Protein AF-A0A1E5E547-F1 (afdb_monomer)

Sequence (184 aa):
MAHKFKGQRGFTLVELTIVIVILGILSVYAASRFQGPSSFSPYAAQAQSISIIRQIQLARMQSNIQSGATNTNYTLTVNNHCLGSKPACDDQADPGIGLSSKVAFDNQQMQFQVEAPASADLSNITFDLFGRPEGLCDADGSHCAGQYKITIKDVTNTVESTYVCINSQGFVYQPDVGSDICDK

Mean predicted aligned error: 10.58 Å

Solvent-accessible surface area (backbone atoms only — not comparable to full-atom values): 10665 Å² total; per-residue (Å²): 136,86,83,79,80,78,79,82,82,73,84,52,74,67,58,52,54,51,50,54,53,53,51,50,57,50,48,55,55,48,51,65,62,67,73,50,70,79,90,50,47,43,64,54,46,47,56,45,43,52,52,47,53,50,47,37,31,52,53,32,45,71,47,91,69,63,82,90,60,95,54,56,65,43,20,41,27,42,41,59,75,37,46,22,15,33,41,32,66,68,72,45,79,64,90,80,77,83,50,55,48,50,63,79,63,88,96,58,58,54,34,42,46,63,47,59,56,93,76,35,63,65,45,55,43,40,51,36,67,78,28,23,42,57,42,30,34,47,96,85,63,81,51,63,57,62,42,41,39,37,38,34,27,34,70,90,46,81,85,55,69,42,51,40,30,33,21,39,73,36,55,71,45,69,59,59,93,90,52,96,57,84,85,114

Structure (mmCIF, N/CA/C/O backbone):
data_AF-A0A1E5E547-F1
#
_entry.id   AF-A0A1E5E547-F1
#
loop_
_atom_site.group_PDB
_atom_site.id
_atom_site.type_symbol
_atom_site.label_atom_id
_atom_site.label_alt_id
_atom_site.label_comp_id
_atom_site.label_asym_id
_atom_site.label_entity_id
_atom_site.label_seq_id
_atom_site.pdbx_PDB_ins_code
_atom_site.Cartn_x
_atom_site.Cartn_y
_atom_site.Cartn_z
_atom_site.occupancy
_atom_site.B_iso_or_equiv
_atom_site.auth_seq_id
_atom_site.auth_comp_id
_atom_site.auth_asym_id
_atom_site.auth_atom_id
_atom_site.pdbx_PDB_model_num
ATOM 1 N N . MET A 1 1 ? -18.767 45.050 65.751 1.00 44.53 1 MET A N 1
ATOM 2 C CA . MET A 1 1 ? -18.519 44.581 64.369 1.00 44.53 1 MET A CA 1
ATOM 3 C C . MET A 1 1 ? -19.428 43.391 64.106 1.00 44.53 1 MET A C 1
ATOM 5 O O . MET A 1 1 ? -19.207 42.342 64.692 1.00 44.53 1 MET A O 1
ATOM 9 N N . ALA A 1 2 ? -20.496 43.561 63.325 1.00 47.03 2 ALA A N 1
ATOM 10 C CA . ALA A 1 2 ? -21.413 42.468 62.999 1.00 47.03 2 ALA A CA 1
ATOM 11 C C . ALA A 1 2 ? -20.931 41.764 61.724 1.00 47.03 2 ALA A C 1
ATOM 13 O O . ALA A 1 2 ? -20.971 42.346 60.640 1.00 47.03 2 ALA A O 1
ATOM 14 N N . HIS A 1 3 ? -20.458 40.526 61.853 1.00 58.00 3 HIS A N 1
ATOM 15 C CA . HIS A 1 3 ? -20.109 39.692 60.707 1.00 58.00 3 HIS A CA 1
ATOM 16 C C . HIS A 1 3 ? -21.404 39.119 60.114 1.00 58.00 3 HIS A C 1
ATOM 18 O O . HIS A 1 3 ? -22.030 38.233 60.695 1.00 58.00 3 HIS A O 1
ATOM 24 N N . LYS A 1 4 ? -21.845 39.649 58.965 1.00 58.59 4 LYS A N 1
ATOM 25 C CA . LYS A 1 4 ? -22.922 39.036 58.174 1.00 58.59 4 LYS A CA 1
ATOM 26 C C . LYS A 1 4 ? -22.420 37.691 57.645 1.00 58.59 4 LYS A C 1
ATOM 28 O O . LYS A 1 4 ? -21.615 37.660 56.717 1.00 58.59 4 LYS A O 1
ATOM 33 N N . PHE A 1 5 ? -22.918 36.586 58.190 1.00 63.41 5 PHE A N 1
ATOM 34 C CA . PHE A 1 5 ? -22.783 35.286 57.539 1.00 63.41 5 PHE A CA 1
ATOM 35 C C . PHE A 1 5 ? -23.694 35.261 56.307 1.00 63.41 5 PHE A C 1
ATOM 37 O O . PHE A 1 5 ? -24.920 35.299 56.402 1.00 63.41 5 PHE A O 1
ATOM 44 N N . LYS A 1 6 ? -23.071 35.270 55.127 1.00 64.81 6 LYS A N 1
ATOM 45 C CA . LYS A 1 6 ? -23.738 35.134 53.832 1.00 64.81 6 LYS A CA 1
ATOM 46 C C . LYS A 1 6 ? -24.199 33.679 53.707 1.00 64.81 6 LYS A C 1
ATOM 48 O O . LYS A 1 6 ? -23.371 32.797 53.511 1.00 64.81 6 LYS A O 1
ATOM 53 N N . GLY A 1 7 ? -25.498 33.429 53.879 1.00 63.59 7 GLY A N 1
ATOM 54 C CA . GLY A 1 7 ? -26.071 32.087 53.771 1.00 63.59 7 GLY A CA 1
ATOM 55 C C . GLY A 1 7 ? -25.784 31.477 52.399 1.00 63.59 7 GLY A C 1
ATOM 56 O O . GLY A 1 7 ? -26.154 32.053 51.373 1.00 63.59 7 GLY A O 1
ATOM 57 N N . GLN A 1 8 ? -25.104 30.332 52.379 1.00 66.38 8 GLN A N 1
ATOM 58 C CA . GLN A 1 8 ? -24.946 29.532 51.172 1.00 66.38 8 GLN A CA 1
ATOM 59 C C . GLN A 1 8 ? -26.319 28.965 50.800 1.00 66.38 8 GLN A C 1
ATOM 61 O O . GLN A 1 8 ? -26.908 28.193 51.553 1.00 66.38 8 GLN A O 1
ATOM 66 N N . ARG A 1 9 ? -26.860 29.394 49.656 1.00 71.56 9 ARG A N 1
ATOM 67 C CA . ARG A 1 9 ? -28.060 28.787 49.074 1.00 71.56 9 ARG A CA 1
ATOM 68 C C . ARG A 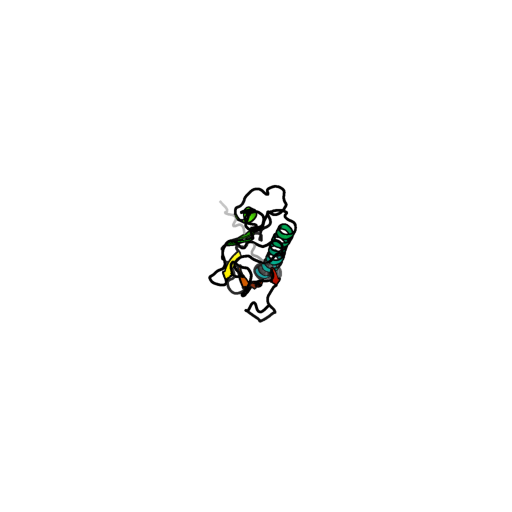1 9 ? -27.641 27.438 48.491 1.00 71.56 9 ARG A C 1
ATOM 70 O O . ARG A 1 9 ? -26.890 27.410 47.522 1.00 71.56 9 ARG A O 1
ATOM 77 N N . GLY A 1 10 ? -28.051 26.350 49.138 1.00 70.81 10 GLY A N 1
ATOM 78 C CA . GLY A 1 10 ? -27.874 24.998 48.613 1.00 70.81 10 GLY A CA 1
ATOM 79 C C . GLY A 1 10 ? -28.765 24.751 47.394 1.00 70.81 10 GLY A C 1
ATOM 80 O O . GLY A 1 10 ? -29.789 25.415 47.229 1.00 70.81 10 GLY A O 1
ATOM 81 N N . PHE A 1 11 ? -28.366 23.795 46.556 1.00 77.50 11 PHE A N 1
ATOM 82 C CA . PHE A 1 11 ? -29.188 23.284 45.457 1.00 77.50 11 PHE A CA 1
ATOM 83 C C . PHE A 1 11 ? -30.466 22.639 46.005 1.00 77.50 11 PHE A C 1
ATOM 85 O O . PHE A 1 11 ? -30.428 21.938 47.020 1.00 77.50 11 PHE A O 1
ATOM 92 N N . THR A 1 12 ? -31.601 22.850 45.336 1.00 89.44 12 THR A N 1
ATOM 93 C CA . THR A 1 12 ? -32.832 22.125 45.689 1.00 89.44 12 THR A CA 1
ATOM 94 C C . THR A 1 12 ? -32.753 20.673 45.207 1.00 89.44 12 THR A C 1
ATOM 96 O O . THR A 1 12 ? -32.052 20.370 44.241 1.00 89.44 12 THR A O 1
ATOM 99 N N . LEU A 1 13 ? -33.491 19.760 45.849 1.00 88.19 13 LEU A N 1
ATOM 100 C CA . LEU A 1 13 ? -33.523 18.347 45.437 1.00 88.19 13 LEU A CA 1
ATOM 101 C C . LEU A 1 13 ? -33.948 18.207 43.967 1.00 88.19 13 LEU A C 1
ATOM 103 O O . LEU A 1 13 ? -33.337 17.451 43.219 1.00 88.19 13 LEU A O 1
ATOM 107 N N . VAL A 1 14 ? -34.950 18.984 43.548 1.00 92.19 14 VAL A N 1
ATOM 108 C CA . VAL A 1 14 ? -35.468 18.989 42.170 1.00 92.19 14 VAL A CA 1
ATOM 109 C C . VAL A 1 14 ? -34.427 19.500 41.174 1.00 92.19 14 VAL A C 1
ATOM 111 O O . VAL A 1 14 ? -34.314 18.995 40.063 1.00 92.19 14 VAL A O 1
ATOM 114 N N . GLU A 1 15 ? -33.637 20.493 41.563 1.00 90.38 15 GLU A N 1
ATOM 115 C CA . GLU A 1 15 ? -32.581 21.030 40.709 1.00 90.38 15 GLU A CA 1
ATOM 116 C C . GLU A 1 15 ? -31.462 20.000 40.502 1.00 90.38 15 GLU A C 1
ATOM 118 O O . GLU A 1 15 ? -31.010 19.794 39.378 1.00 90.38 15 GLU A O 1
ATOM 123 N N . LEU A 1 16 ? -31.086 19.268 41.557 1.00 91.75 16 LEU A N 1
ATOM 124 C CA . LEU A 1 16 ? -30.109 18.182 41.459 1.00 91.75 16 LEU A CA 1
ATOM 125 C C . LEU A 1 16 ? -30.603 17.049 40.542 1.00 91.75 16 LEU A C 1
ATOM 127 O O . LEU A 1 16 ? -29.836 16.557 39.713 1.00 91.75 16 LEU A O 1
ATOM 131 N N . THR A 1 17 ? -31.871 16.637 40.660 1.00 93.25 17 THR A N 1
ATOM 132 C CA . THR A 1 17 ? -32.418 15.543 39.839 1.00 93.25 17 THR A CA 1
ATOM 133 C C . THR A 1 17 ? -32.500 15.916 38.360 1.00 93.25 17 THR A C 1
ATOM 135 O O . THR A 1 17 ? -32.201 15.090 37.500 1.00 93.25 17 THR A O 1
ATOM 138 N N . ILE A 1 18 ? -32.837 17.165 38.040 1.00 94.94 18 ILE A N 1
ATOM 139 C CA . ILE A 1 18 ? -32.840 17.645 36.654 1.00 94.94 18 ILE A CA 1
ATOM 140 C C . ILE A 1 18 ? -31.415 17.657 36.081 1.00 94.94 18 ILE A C 1
ATOM 142 O O . ILE A 1 18 ? -31.210 17.206 34.954 1.00 94.94 18 ILE A O 1
ATOM 146 N N . VAL A 1 19 ? -30.416 18.097 36.855 1.00 94.25 19 VAL A N 1
ATOM 147 C CA . VAL A 1 19 ? -29.013 18.127 36.405 1.00 94.25 19 VAL A CA 1
ATOM 148 C C . VAL A 1 19 ? -28.493 16.727 36.073 1.00 94.25 19 VAL A C 1
ATOM 150 O O . VAL A 1 19 ? -27.897 16.547 35.012 1.00 94.25 19 VAL A O 1
ATOM 153 N N . ILE A 1 20 ? -28.746 15.719 36.915 1.00 94.75 20 ILE A N 1
ATOM 154 C CA . ILE A 1 20 ? -28.291 14.345 36.632 1.00 94.75 20 ILE A CA 1
ATOM 155 C C . ILE A 1 20 ? -28.985 13.744 35.401 1.00 94.75 20 ILE A C 1
ATOM 157 O O . ILE A 1 20 ? -28.337 13.036 34.634 1.00 94.75 20 ILE A O 1
ATOM 161 N N . VAL A 1 21 ? -30.267 14.057 35.167 1.00 96.00 21 VAL A N 1
ATOM 162 C CA . VAL A 1 21 ? -30.999 13.593 33.976 1.00 96.00 21 VAL A CA 1
ATOM 163 C C . VAL A 1 21 ? -30.421 14.231 32.715 1.00 96.00 21 VAL A C 1
ATOM 165 O O . VAL A 1 21 ? -30.143 13.527 31.746 1.00 96.00 21 VAL A O 1
ATOM 168 N N . ILE A 1 22 ? -30.173 15.544 32.734 1.00 96.50 22 ILE A N 1
ATOM 169 C CA . ILE A 1 22 ? -29.567 16.256 31.602 1.00 96.50 22 ILE A CA 1
ATOM 170 C C . ILE A 1 22 ? -28.158 15.717 31.319 1.00 96.50 22 ILE A C 1
ATOM 172 O O . ILE A 1 22 ? -27.841 15.423 30.166 1.00 96.50 22 ILE A O 1
ATOM 176 N N . LEU A 1 23 ? -27.328 15.519 32.350 1.00 95.06 23 LEU A N 1
ATOM 177 C CA . LEU A 1 23 ? -25.993 14.932 32.192 1.00 95.06 23 LEU A CA 1
ATOM 178 C C . LEU A 1 23 ? -26.046 13.495 31.658 1.00 95.06 23 LEU A C 1
ATOM 180 O O . LEU A 1 23 ? -25.193 13.125 30.856 1.00 95.06 23 LEU A O 1
ATOM 184 N N . GLY A 1 24 ? -27.047 12.704 32.052 1.00 94.69 24 GLY A N 1
ATOM 185 C CA . GLY A 1 24 ? -27.266 11.354 31.529 1.00 94.69 24 GLY A CA 1
ATOM 186 C C . GLY A 1 24 ? -27.611 11.337 30.038 1.00 94.69 24 GLY A C 1
ATOM 187 O O . GLY A 1 24 ? -27.069 10.536 29.283 1.00 94.69 24 GLY A O 1
ATOM 188 N N . ILE A 1 25 ? -28.464 12.254 29.579 1.00 94.62 25 ILE A N 1
ATOM 189 C CA . ILE A 1 25 ? -28.805 12.364 28.151 1.00 94.62 25 ILE A CA 1
ATOM 190 C C . ILE A 1 25 ? -27.580 12.820 27.343 1.00 94.62 25 ILE A C 1
ATOM 192 O O . ILE A 1 25 ? -27.269 12.248 26.296 1.00 94.62 25 ILE A O 1
ATOM 196 N N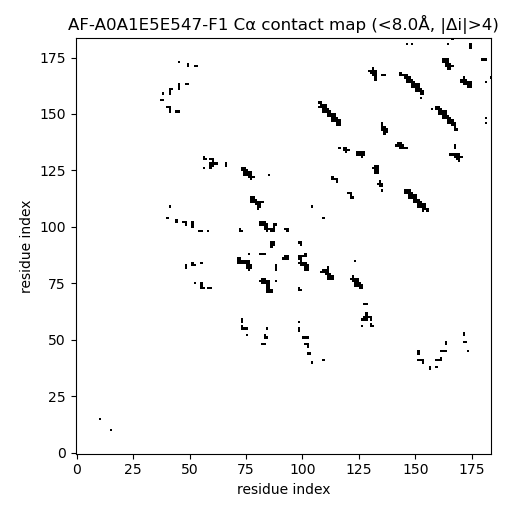 . LEU A 1 26 ? -26.851 13.821 27.848 1.00 93.12 26 LEU A N 1
ATOM 197 C CA . LEU A 1 26 ? -25.643 14.332 27.200 1.00 93.12 26 LEU A CA 1
ATOM 198 C C . LEU A 1 26 ? -24.529 13.284 27.139 1.00 93.12 26 LEU A C 1
ATOM 200 O O . LEU A 1 26 ? -23.826 13.217 26.133 1.00 93.12 26 LEU A O 1
ATOM 204 N N . SER A 1 27 ? -24.370 12.455 28.174 1.00 90.50 27 SER A N 1
ATOM 205 C CA . SER A 1 27 ? -23.322 11.433 28.213 1.00 90.50 27 SER A CA 1
ATOM 206 C C . SER A 1 27 ? -23.557 10.320 27.193 1.00 90.50 27 SER A C 1
ATOM 208 O O . SER A 1 27 ? -22.614 9.942 26.505 1.00 90.50 27 SER A O 1
ATOM 210 N N . VAL A 1 28 ? -24.798 9.849 27.016 1.00 88.81 28 VAL A N 1
ATOM 211 C CA . VAL A 1 28 ? -25.135 8.830 26.002 1.00 88.81 28 VAL A CA 1
ATOM 212 C C . VAL A 1 28 ? -24.911 9.365 24.585 1.00 88.81 28 VAL A C 1
ATOM 214 O O . VAL A 1 28 ? -24.348 8.670 23.732 1.00 88.81 28 VAL A O 1
ATOM 217 N N . TYR A 1 29 ? -25.292 10.620 24.337 1.00 86.94 29 TYR A N 1
ATOM 218 C CA . TYR A 1 29 ? -25.061 11.270 23.048 1.00 86.94 29 TYR A CA 1
ATOM 219 C C . TYR A 1 29 ? -23.563 11.475 22.771 1.00 86.94 29 TYR A C 1
ATOM 221 O O . TYR A 1 29 ? -23.073 11.148 21.689 1.00 86.94 29 TYR A O 1
ATOM 229 N N . ALA A 1 30 ? -22.815 11.956 23.768 1.00 82.88 30 ALA A N 1
ATOM 230 C CA . ALA A 1 30 ? -21.371 12.130 23.671 1.00 82.88 30 ALA A CA 1
ATOM 231 C C . ALA A 1 30 ? -20.651 10.790 23.456 1.00 82.88 30 ALA A C 1
ATOM 233 O O . ALA A 1 30 ? -19.818 10.699 22.561 1.00 82.88 30 ALA A O 1
ATOM 234 N N . ALA A 1 31 ? -20.999 9.738 24.205 1.00 78.44 31 ALA A N 1
ATOM 235 C CA . ALA A 1 31 ? -20.389 8.413 24.084 1.00 78.44 31 ALA A CA 1
ATOM 236 C C . ALA A 1 31 ? -20.558 7.826 22.674 1.00 78.44 31 ALA A C 1
ATOM 238 O O . ALA A 1 31 ? -19.580 7.382 22.073 1.00 78.44 31 ALA A O 1
ATOM 239 N N . SER A 1 32 ? -21.767 7.918 22.112 1.00 73.69 32 SER A N 1
ATOM 240 C CA . SER A 1 32 ? -22.062 7.456 20.748 1.00 73.69 32 SER A CA 1
ATOM 241 C C . SER A 1 32 ? -21.259 8.224 19.691 1.00 73.69 32 SER A C 1
ATOM 243 O O . SER A 1 32 ? -20.839 7.660 18.686 1.00 73.69 32 SER A O 1
ATOM 245 N N . ARG A 1 33 ? -20.999 9.519 19.923 1.00 71.19 33 ARG A N 1
ATOM 246 C CA . ARG A 1 33 ? -20.201 10.361 19.019 1.00 71.19 33 ARG A CA 1
ATOM 247 C C . ARG A 1 33 ? -18.688 10.167 19.181 1.00 71.19 33 ARG A C 1
ATOM 249 O O . ARG A 1 33 ? -17.964 10.382 18.204 1.00 71.19 33 ARG A O 1
ATOM 256 N N . PHE A 1 34 ? -18.229 9.793 20.379 1.00 67.00 34 PHE A N 1
ATOM 257 C CA . PHE A 1 34 ? -16.827 9.504 20.704 1.00 67.00 34 PHE A CA 1
ATOM 258 C C . PHE A 1 34 ? -16.374 8.114 20.245 1.00 67.00 34 PHE A C 1
ATOM 260 O O . PHE A 1 34 ? -15.200 7.956 19.932 1.00 67.00 34 PHE A O 1
ATOM 267 N N . GLN A 1 35 ? -17.282 7.146 20.091 1.00 59.56 35 GLN A N 1
ATOM 268 C CA . GLN A 1 35 ? -17.030 5.868 19.396 1.00 59.56 35 GLN A CA 1
ATOM 269 C C . GLN A 1 35 ? -16.911 6.013 17.860 1.00 59.56 35 GLN A C 1
ATOM 271 O O . GLN A 1 35 ? -17.199 5.090 17.106 1.00 59.56 35 GLN A O 1
ATOM 276 N N . GLY A 1 36 ? -16.492 7.190 17.385 1.00 59.75 36 GLY A N 1
ATOM 277 C CA . GLY A 1 36 ? -16.215 7.463 15.977 1.00 59.75 36 GLY A CA 1
ATOM 278 C C . GLY A 1 36 ? -14.871 6.882 15.487 1.00 59.75 36 GLY A C 1
ATOM 279 O O . GLY A 1 36 ? -14.125 6.299 16.263 1.00 59.75 36 GLY A O 1
ATOM 280 N N . PRO A 1 37 ? -14.509 7.164 14.224 1.00 53.50 37 PRO A N 1
ATOM 281 C CA . PRO A 1 37 ? -13.976 6.323 13.123 1.00 53.50 37 PRO A CA 1
ATOM 282 C C . PRO A 1 37 ? -12.788 5.352 13.328 1.00 53.50 37 PRO A C 1
ATOM 284 O O . PRO A 1 37 ? -12.291 4.815 12.336 1.00 53.50 37 PRO A O 1
ATOM 287 N N . SER A 1 38 ? -12.331 5.066 14.548 1.00 54.12 38 SER A N 1
ATOM 288 C CA . SER A 1 38 ? -11.155 4.211 14.785 1.00 54.12 38 SER A CA 1
ATOM 289 C C . SER A 1 38 ? -11.288 2.774 14.252 1.00 54.12 38 SER A C 1
ATOM 291 O O . SER A 1 38 ? -10.279 2.167 13.915 1.00 54.12 38 SER A O 1
ATOM 293 N N . SER A 1 39 ? -12.506 2.246 14.101 1.00 53.59 39 SER A N 1
ATOM 294 C CA . SER A 1 39 ? -12.790 0.901 13.562 1.00 53.59 39 SER A CA 1
ATOM 295 C C . SER A 1 39 ? -13.111 0.851 12.056 1.00 53.59 39 SER A C 1
ATOM 297 O O . SER A 1 39 ? -13.307 -0.221 11.498 1.00 53.59 39 SER A O 1
ATOM 299 N N . PHE A 1 40 ? -13.164 1.987 11.346 1.00 58.19 40 PHE A N 1
ATOM 300 C CA . PHE A 1 40 ? -13.400 1.994 9.884 1.00 58.19 40 PHE A CA 1
ATOM 301 C C . PHE A 1 40 ? -12.123 2.243 9.064 1.00 58.19 40 PHE A C 1
ATOM 303 O O . PHE A 1 40 ? -12.110 2.125 7.837 1.00 58.19 40 PHE A O 1
ATOM 310 N N . SER A 1 41 ? -11.029 2.582 9.742 1.00 72.62 41 SER A N 1
ATOM 311 C CA . SER A 1 41 ? -9.800 3.040 9.098 1.00 72.62 41 SER A CA 1
ATOM 312 C C . SER A 1 41 ? -9.095 1.979 8.248 1.00 72.62 41 SER A C 1
ATOM 314 O O . SER A 1 41 ? -8.753 2.297 7.108 1.00 72.62 41 SER A O 1
ATOM 316 N N . PRO A 1 42 ? -8.958 0.704 8.676 1.00 82.69 42 PRO A N 1
ATOM 317 C CA . PRO A 1 42 ? -8.265 -0.299 7.865 1.00 82.69 42 PRO A CA 1
ATOM 318 C C . PRO A 1 42 ? -8.968 -0.592 6.532 1.00 82.69 42 PRO A C 1
ATOM 320 O O . PRO A 1 42 ? -8.314 -0.692 5.497 1.00 82.69 42 PRO A O 1
ATOM 323 N N . TYR A 1 43 ? -10.300 -0.670 6.510 1.00 86.12 43 TYR A N 1
ATOM 324 C CA . TYR A 1 43 ? -11.057 -0.934 5.278 1.00 86.12 43 TYR A CA 1
ATOM 325 C C . TYR A 1 43 ? -11.065 0.263 4.323 1.00 86.12 43 TYR A C 1
ATOM 327 O O . TYR A 1 43 ? -10.900 0.098 3.113 1.00 86.12 43 TYR A O 1
ATOM 335 N N . ALA A 1 44 ? -11.190 1.484 4.851 1.00 86.69 44 ALA A N 1
ATOM 336 C CA . ALA A 1 44 ? -10.991 2.686 4.046 1.00 86.69 44 ALA A CA 1
ATOM 337 C C . ALA A 1 44 ? -9.568 2.724 3.466 1.00 86.69 44 ALA A C 1
ATOM 339 O O . ALA A 1 44 ? -9.382 3.040 2.288 1.00 86.69 44 ALA A O 1
ATOM 340 N N . ALA A 1 45 ? -8.573 2.326 4.266 1.00 89.50 45 ALA A N 1
ATOM 341 C CA . ALA A 1 45 ? -7.189 2.230 3.838 1.00 89.50 45 ALA A CA 1
ATOM 342 C C . ALA A 1 45 ? -6.981 1.215 2.722 1.00 89.50 45 ALA A C 1
ATOM 344 O O . ALA A 1 45 ? -6.270 1.498 1.760 1.00 89.50 45 ALA A O 1
ATOM 345 N N . GLN A 1 46 ? -7.635 0.063 2.812 1.00 91.75 46 GLN A N 1
ATOM 346 C CA . GLN A 1 46 ? -7.625 -0.968 1.783 1.00 91.75 46 GLN A CA 1
ATOM 347 C C . GLN A 1 46 ? -8.160 -0.437 0.449 1.00 91.75 46 GLN A C 1
ATOM 349 O O . GLN A 1 46 ? -7.496 -0.573 -0.579 1.00 91.75 46 GLN A O 1
ATOM 354 N N . ALA A 1 47 ? -9.316 0.233 0.458 1.00 91.50 47 ALA A N 1
ATOM 355 C CA . ALA A 1 47 ? -9.917 0.802 -0.748 1.00 91.50 47 ALA A CA 1
ATOM 356 C C . ALA A 1 47 ? -9.035 1.894 -1.386 1.00 91.50 47 ALA A C 1
ATOM 358 O O . ALA A 1 47 ? -8.853 1.921 -2.610 1.00 91.50 47 ALA A O 1
ATOM 359 N N . GLN A 1 48 ? -8.443 2.768 -0.564 1.00 92.44 48 GLN A N 1
ATOM 360 C CA . GLN A 1 48 ? -7.474 3.761 -1.034 1.00 92.44 48 GLN A CA 1
ATOM 361 C C . GLN A 1 48 ? -6.223 3.099 -1.619 1.00 92.44 48 GLN A C 1
ATOM 363 O O . GLN A 1 48 ? -5.786 3.473 -2.706 1.00 92.44 48 GLN A O 1
ATOM 368 N N . SER A 1 49 ? -5.688 2.078 -0.943 1.00 94.06 49 SER A N 1
ATOM 369 C CA . SER A 1 49 ? -4.501 1.339 -1.382 1.00 94.06 49 SER A CA 1
ATOM 370 C C . SER A 1 49 ? -4.730 0.712 -2.753 1.00 94.06 49 SER A C 1
ATOM 372 O O . SER A 1 49 ? -3.936 0.925 -3.662 1.00 94.06 49 SER A O 1
ATOM 374 N N . ILE A 1 50 ? -5.861 0.025 -2.952 1.00 95.00 50 ILE A N 1
ATOM 375 C CA . ILE A 1 50 ? -6.230 -0.564 -4.248 1.00 95.00 50 ILE A CA 1
ATOM 376 C C . ILE A 1 50 ? -6.282 0.508 -5.343 1.00 95.00 50 ILE A C 1
ATOM 378 O O . ILE A 1 50 ? -5.783 0.292 -6.447 1.00 95.00 50 ILE A O 1
ATOM 382 N N . SER A 1 51 ? -6.871 1.666 -5.043 1.00 94.25 51 SER A N 1
ATOM 383 C CA . SER A 1 51 ? -7.008 2.764 -6.006 1.00 94.25 51 SER A CA 1
ATOM 384 C C . SER A 1 51 ? -5.649 3.341 -6.407 1.00 94.25 51 SER A C 1
ATOM 386 O O . SER A 1 51 ? -5.388 3.522 -7.594 1.00 94.25 51 SER A O 1
ATOM 388 N N . ILE A 1 52 ? -4.761 3.560 -5.435 1.00 93.50 52 ILE A N 1
ATOM 389 C CA . ILE A 1 52 ? -3.415 4.097 -5.667 1.00 93.50 52 ILE A CA 1
ATOM 390 C C . ILE A 1 52 ? -2.542 3.096 -6.424 1.00 93.50 52 ILE A C 1
ATOM 392 O O . ILE A 1 52 ? -1.882 3.476 -7.388 1.00 93.50 52 ILE A O 1
ATOM 396 N N . ILE A 1 53 ? -2.572 1.812 -6.053 1.00 94.88 53 ILE A N 1
ATOM 397 C CA . ILE A 1 53 ? -1.827 0.766 -6.767 1.00 94.88 53 ILE A CA 1
ATOM 398 C C . ILE A 1 53 ? -2.268 0.730 -8.236 1.00 94.88 53 ILE A C 1
ATOM 400 O O . ILE A 1 53 ? -1.430 0.778 -9.134 1.00 94.88 53 ILE A O 1
ATOM 404 N N . ARG A 1 54 ? -3.582 0.731 -8.495 1.00 94.50 54 ARG A N 1
ATOM 405 C CA . ARG A 1 54 ? -4.126 0.742 -9.862 1.00 94.50 54 ARG A CA 1
ATOM 406 C C . ARG A 1 54 ? -3.760 2.009 -10.626 1.00 94.50 54 ARG A C 1
ATOM 408 O O . ARG A 1 54 ? -3.483 1.932 -11.818 1.00 94.50 54 ARG A O 1
ATOM 415 N N . GLN A 1 55 ? -3.731 3.165 -9.968 1.00 92.69 55 GLN A N 1
ATOM 416 C CA . GLN A 1 55 ? -3.277 4.413 -10.581 1.00 92.69 55 GLN A CA 1
ATOM 417 C C . GLN A 1 55 ? -1.809 4.315 -11.018 1.00 92.69 55 GLN A C 1
ATOM 419 O O . GLN A 1 55 ? -1.495 4.675 -12.150 1.00 92.69 55 GLN A O 1
ATOM 424 N N . ILE A 1 56 ? -0.927 3.784 -10.165 1.00 91.69 56 ILE A N 1
ATOM 425 C CA . ILE A 1 56 ? 0.495 3.583 -10.488 1.00 91.69 56 ILE A CA 1
ATOM 426 C C . ILE A 1 56 ? 0.644 2.602 -11.661 1.00 91.69 56 ILE A C 1
ATOM 428 O O . ILE A 1 56 ? 1.384 2.887 -12.603 1.00 91.69 56 ILE A O 1
ATOM 432 N N . GLN A 1 57 ? -0.107 1.494 -11.656 1.00 92.75 57 GLN A N 1
ATOM 433 C CA . GLN A 1 57 ? -0.131 0.525 -12.758 1.00 92.75 57 GLN A CA 1
ATOM 434 C C . GLN A 1 57 ? -0.592 1.162 -14.076 1.00 92.75 57 GLN A C 1
ATOM 436 O O . GLN A 1 57 ? 0.077 1.021 -15.096 1.00 92.75 57 GLN A O 1
ATOM 441 N N . LEU A 1 58 ? -1.711 1.895 -14.068 1.00 92.19 58 LEU A N 1
ATOM 442 C CA . LEU A 1 58 ? -2.239 2.579 -15.255 1.00 92.19 58 LEU A CA 1
ATOM 443 C C . LEU A 1 58 ? -1.245 3.597 -15.805 1.00 92.19 58 LEU A C 1
ATOM 445 O O . LEU A 1 58 ? -0.996 3.633 -17.009 1.00 92.19 58 LEU A O 1
ATOM 449 N N . ALA A 1 59 ? -0.643 4.390 -14.925 1.00 90.25 59 ALA A N 1
ATOM 450 C CA . ALA A 1 59 ? 0.353 5.365 -15.320 1.00 90.25 59 ALA A CA 1
ATOM 451 C C . ALA A 1 59 ? 1.601 4.693 -15.911 1.00 90.25 59 ALA A C 1
ATOM 453 O O . ALA A 1 59 ? 2.152 5.180 -16.897 1.00 90.25 59 ALA A O 1
ATOM 454 N N . ARG A 1 60 ? 2.008 3.531 -15.380 1.00 89.25 60 ARG A N 1
ATOM 455 C CA . ARG A 1 60 ? 3.094 2.741 -15.961 1.00 89.25 60 ARG A CA 1
ATOM 456 C C . ARG A 1 60 ? 2.744 2.216 -17.354 1.00 89.25 60 ARG A C 1
ATOM 458 O O . ARG A 1 60 ? 3.566 2.360 -18.256 1.00 89.25 60 ARG A O 1
ATOM 465 N N . MET A 1 61 ? 1.538 1.685 -17.555 1.00 91.06 61 MET A N 1
ATOM 466 C CA . MET A 1 61 ? 1.067 1.188 -18.860 1.00 91.06 61 MET A CA 1
ATOM 467 C C . MET A 1 61 ? 0.930 2.298 -19.915 1.00 91.06 61 MET A C 1
ATOM 469 O O . MET A 1 61 ? 1.055 2.039 -21.108 1.00 91.06 61 MET A O 1
ATOM 473 N N . GLN A 1 62 ? 0.683 3.538 -19.487 1.00 89.88 62 GLN A N 1
ATOM 474 C CA . GLN A 1 62 ? 0.617 4.710 -20.369 1.00 89.88 62 GLN A CA 1
ATOM 475 C C . GLN A 1 62 ? 1.978 5.384 -20.589 1.00 89.88 62 GLN A C 1
ATOM 477 O O . GLN A 1 62 ? 2.106 6.253 -21.453 1.00 89.88 62 GLN A O 1
ATOM 482 N N . SER A 1 63 ? 3.000 5.007 -19.820 1.00 85.94 63 SER A N 1
ATOM 483 C CA . SER A 1 63 ? 4.337 5.578 -19.953 1.00 85.94 63 SER A CA 1
ATOM 484 C C . SER A 1 63 ? 5.052 5.043 -21.199 1.00 85.94 63 SER A C 1
ATOM 486 O O . SER A 1 63 ? 4.924 3.880 -21.571 1.00 85.94 63 SER A O 1
ATOM 488 N N . ASN A 1 64 ? 5.871 5.884 -21.829 1.00 83.19 64 ASN A N 1
ATOM 489 C CA . ASN A 1 64 ? 6.743 5.508 -22.949 1.00 83.19 64 ASN A CA 1
ATOM 490 C C . ASN A 1 64 ? 8.161 5.116 -22.491 1.00 83.19 64 ASN A C 1
ATOM 492 O O . ASN A 1 64 ? 9.090 5.053 -23.295 1.00 83.19 64 ASN A O 1
ATOM 496 N N . ILE A 1 65 ? 8.340 4.906 -21.188 1.00 80.69 65 ILE A N 1
ATOM 497 C CA . ILE A 1 65 ? 9.636 4.613 -20.587 1.00 80.69 65 ILE A CA 1
ATOM 498 C C . ILE A 1 65 ? 9.915 3.121 -20.743 1.00 80.69 65 ILE A C 1
ATOM 500 O O . ILE A 1 65 ? 9.078 2.288 -20.391 1.00 80.69 65 ILE A O 1
ATOM 504 N N . GLN A 1 66 ? 11.103 2.780 -21.232 1.00 70.94 66 GLN A N 1
ATOM 505 C CA . GLN A 1 66 ? 11.508 1.393 -21.445 1.00 70.94 66 GLN A CA 1
ATOM 506 C C . GLN A 1 66 ? 11.417 0.558 -20.151 1.00 70.94 66 GLN A C 1
ATOM 508 O O . GLN A 1 66 ? 11.698 1.052 -19.056 1.00 70.94 66 GLN A O 1
ATOM 513 N N . SER A 1 67 ? 10.988 -0.703 -20.260 1.00 65.12 67 SER A N 1
ATOM 514 C CA . SER A 1 67 ? 10.996 -1.661 -19.143 1.00 65.12 67 SER A CA 1
ATOM 515 C C . SER A 1 67 ? 12.402 -1.797 -18.557 1.00 65.12 67 SER A C 1
ATOM 517 O O . SER A 1 67 ? 13.372 -1.877 -19.308 1.00 65.12 67 SER A O 1
ATOM 519 N N . GLY A 1 68 ? 12.516 -1.762 -17.227 1.00 61.31 68 GLY A N 1
ATOM 520 C CA . GLY A 1 68 ? 13.801 -1.780 -16.518 1.00 61.31 68 GLY A CA 1
ATOM 521 C C . GLY A 1 68 ? 14.540 -0.438 -16.422 1.00 61.31 68 GLY A C 1
ATOM 522 O O . GLY A 1 68 ? 15.591 -0.375 -15.787 1.00 61.31 68 GLY A O 1
ATOM 523 N N . ALA A 1 69 ? 14.025 0.653 -17.001 1.00 62.50 69 ALA A N 1
ATOM 524 C CA . ALA A 1 69 ? 14.573 1.978 -16.718 1.00 62.50 69 ALA A CA 1
ATOM 525 C C . ALA A 1 69 ? 14.210 2.397 -15.284 1.00 62.50 69 ALA A C 1
ATOM 527 O O . ALA A 1 69 ? 13.046 2.335 -14.885 1.00 62.50 69 ALA A O 1
ATOM 528 N N . THR A 1 70 ? 15.197 2.861 -14.517 1.00 64.44 70 THR A N 1
ATOM 529 C CA . THR A 1 70 ? 15.037 3.342 -13.139 1.00 64.44 70 THR A CA 1
ATOM 530 C C . THR A 1 70 ? 14.244 4.650 -13.112 1.00 64.44 70 THR A C 1
ATOM 532 O O . THR A 1 70 ? 14.803 5.744 -13.059 1.00 64.44 70 THR A O 1
ATOM 535 N N . ASN A 1 71 ? 12.915 4.552 -13.166 1.00 77.44 71 ASN A N 1
ATOM 536 C CA . ASN A 1 71 ? 12.014 5.678 -12.960 1.00 77.44 71 ASN A CA 1
ATOM 537 C C . ASN A 1 71 ? 11.168 5.445 -11.709 1.00 77.44 71 ASN A C 1
ATOM 539 O O . ASN A 1 71 ? 10.206 4.681 -11.723 1.00 77.44 71 ASN A O 1
ATOM 543 N N . THR A 1 72 ? 11.527 6.143 -10.636 1.00 82.75 72 THR A N 1
ATOM 544 C CA . THR A 1 72 ? 10.878 6.024 -9.326 1.00 82.75 72 THR A CA 1
ATOM 545 C C . THR A 1 72 ? 9.418 6.473 -9.336 1.00 82.75 72 THR A C 1
ATOM 547 O O . THR A 1 72 ? 8.654 6.067 -8.468 1.00 82.75 72 THR A O 1
ATOM 550 N N . ASN A 1 73 ? 8.983 7.269 -10.317 1.00 83.56 73 ASN A N 1
ATOM 551 C CA . ASN A 1 73 ? 7.613 7.780 -10.341 1.00 83.56 73 ASN A CA 1
ATOM 552 C C . ASN A 1 73 ? 6.563 6.680 -10.523 1.00 83.56 73 ASN A C 1
ATOM 554 O O . ASN A 1 73 ? 5.450 6.821 -10.027 1.00 83.56 73 ASN A O 1
ATOM 558 N N . TYR A 1 74 ? 6.918 5.589 -11.205 1.00 88.25 74 TYR A N 1
ATOM 559 C CA . TYR A 1 74 ? 6.022 4.460 -11.479 1.00 88.25 74 TYR A CA 1
ATOM 560 C C . TYR A 1 74 ? 6.282 3.261 -10.560 1.00 88.25 74 TYR A C 1
ATOM 562 O O . TYR A 1 74 ? 5.847 2.145 -10.842 1.00 88.25 74 TYR A O 1
ATOM 570 N N . THR A 1 75 ? 7.020 3.482 -9.475 1.00 90.69 75 THR A N 1
ATOM 571 C CA . THR A 1 75 ? 7.309 2.471 -8.463 1.00 90.69 75 THR A CA 1
ATOM 572 C C . THR A 1 75 ? 6.328 2.626 -7.310 1.00 90.69 75 THR A C 1
ATOM 574 O O . THR A 1 75 ? 6.192 3.715 -6.749 1.00 90.69 75 THR A O 1
ATOM 577 N N . LEU A 1 76 ? 5.662 1.533 -6.943 1.00 93.25 76 LEU A N 1
ATOM 578 C CA . LEU A 1 76 ? 4.896 1.437 -5.708 1.00 93.25 76 LEU A CA 1
ATOM 579 C C . LEU A 1 76 ? 5.873 1.169 -4.565 1.00 93.25 76 LEU A C 1
ATOM 581 O O . LEU A 1 76 ? 6.548 0.145 -4.545 1.00 93.25 76 LEU A O 1
ATOM 585 N N . THR A 1 77 ? 5.933 2.071 -3.599 1.00 94.12 77 THR A N 1
ATOM 586 C CA . THR A 1 77 ? 6.690 1.877 -2.367 1.00 94.12 77 THR A CA 1
ATOM 587 C C . THR A 1 77 ? 5.730 1.473 -1.263 1.00 94.12 77 THR A C 1
ATOM 589 O O . THR A 1 77 ? 4.699 2.114 -1.039 1.00 94.12 77 THR A O 1
ATOM 592 N N . VAL A 1 78 ? 6.098 0.411 -0.555 1.00 94.31 78 VAL A N 1
ATOM 593 C CA . VAL A 1 78 ? 5.418 -0.020 0.658 1.00 94.31 78 VAL A CA 1
ATOM 594 C C . VAL A 1 78 ? 6.450 -0.131 1.767 1.00 94.31 78 VAL A C 1
ATOM 596 O O . VAL A 1 78 ? 7.434 -0.858 1.672 1.00 94.31 78 VAL A O 1
ATOM 599 N N . ASN A 1 79 ? 6.240 0.623 2.834 1.00 92.31 79 ASN A N 1
ATOM 600 C CA . ASN A 1 79 ? 7.046 0.550 4.040 1.00 92.31 79 ASN A CA 1
ATOM 601 C C . ASN A 1 79 ? 6.135 0.596 5.266 1.00 92.31 79 ASN A C 1
ATOM 603 O O . ASN A 1 79 ? 4.923 0.743 5.153 1.00 92.31 79 ASN A O 1
ATOM 607 N N . ASN A 1 80 ? 6.727 0.524 6.455 1.00 90.81 80 ASN A N 1
ATOM 608 C CA . ASN A 1 80 ? 5.970 0.443 7.698 1.00 90.81 80 ASN A CA 1
ATOM 609 C C . ASN A 1 80 ? 4.959 1.583 7.920 1.00 90.81 80 ASN A C 1
ATOM 611 O O . ASN A 1 80 ? 4.053 1.395 8.714 1.00 90.81 80 ASN A O 1
ATOM 615 N N . HIS A 1 81 ? 5.100 2.741 7.271 1.00 89.38 81 HIS A N 1
ATOM 616 C CA . HIS A 1 81 ? 4.263 3.926 7.502 1.00 89.38 81 HIS A CA 1
ATOM 617 C C . HIS A 1 81 ? 3.711 4.555 6.216 1.00 89.38 81 HIS A C 1
ATOM 619 O O . HIS A 1 81 ? 3.032 5.576 6.283 1.00 89.38 81 HIS A O 1
ATOM 625 N N . CYS A 1 82 ? 4.014 3.996 5.045 1.00 91.94 82 CYS A N 1
ATOM 626 C CA . CYS A 1 82 ? 3.583 4.548 3.770 1.00 91.94 82 CYS A CA 1
ATOM 627 C C . CYS A 1 82 ? 3.294 3.448 2.756 1.00 91.94 82 CYS A C 1
ATOM 629 O O . CYS A 1 82 ? 4.070 2.505 2.601 1.00 91.94 82 CYS A O 1
ATOM 631 N N . LEU A 1 83 ? 2.196 3.635 2.032 1.00 94.25 83 LEU A N 1
ATOM 632 C CA . LEU A 1 83 ? 1.858 2.908 0.822 1.00 94.25 83 LEU A CA 1
ATOM 633 C C . LEU A 1 83 ? 1.503 3.943 -0.238 1.00 94.25 83 LEU A C 1
ATOM 635 O O . LEU A 1 83 ? 0.578 4.734 -0.053 1.00 94.25 83 LEU A O 1
ATOM 639 N N . GLY A 1 84 ? 2.237 3.963 -1.340 1.00 93.31 84 GLY A N 1
ATOM 640 C CA . GLY A 1 84 ? 2.022 4.950 -2.389 1.00 93.31 84 GLY A CA 1
ATOM 641 C C . GLY A 1 84 ? 3.101 4.907 -3.446 1.00 93.31 84 GLY A C 1
ATOM 642 O O . GLY A 1 84 ? 3.913 3.988 -3.481 1.00 93.31 84 GLY A O 1
ATOM 643 N N . SER A 1 85 ? 3.132 5.907 -4.316 1.00 91.94 85 SER A N 1
ATOM 644 C CA . SER A 1 85 ? 4.269 6.043 -5.220 1.00 91.94 85 SER A CA 1
ATOM 645 C C . SER A 1 85 ? 5.541 6.374 -4.438 1.00 91.94 85 SER A C 1
ATOM 647 O O . SER A 1 85 ? 5.491 7.002 -3.374 1.00 91.94 85 SER A O 1
ATOM 649 N N . LYS A 1 86 ? 6.702 5.993 -4.975 1.00 90.44 86 LYS A N 1
ATOM 650 C CA . LYS A 1 86 ? 7.993 6.348 -4.376 1.00 90.44 86 LYS A CA 1
ATOM 651 C C . LYS A 1 86 ? 8.144 7.849 -4.078 1.00 90.44 86 LYS A C 1
ATOM 653 O O . LYS A 1 86 ? 8.456 8.165 -2.932 1.00 90.44 86 LYS A O 1
ATOM 658 N N . PRO A 1 87 ? 7.889 8.788 -5.016 1.00 89.19 87 PRO A N 1
ATOM 659 C CA . PRO A 1 87 ? 7.987 10.214 -4.700 1.00 89.19 87 PRO A CA 1
ATOM 660 C C . PRO A 1 87 ? 7.032 10.647 -3.578 1.00 89.19 87 PRO A C 1
ATOM 662 O O . PRO A 1 87 ? 7.425 11.462 -2.748 1.00 89.19 87 PRO A O 1
ATOM 665 N N . ALA A 1 88 ? 5.826 10.074 -3.489 1.00 90.00 88 ALA A N 1
ATOM 666 C CA . ALA A 1 88 ? 4.887 10.399 -2.415 1.00 90.00 88 ALA A CA 1
ATOM 667 C C . ALA A 1 88 ? 5.361 9.891 -1.043 1.00 90.00 88 ALA A C 1
ATOM 669 O O . ALA A 1 88 ? 5.183 10.573 -0.029 1.00 90.00 88 ALA A O 1
ATOM 670 N N . CYS A 1 89 ? 5.956 8.696 -0.993 1.00 91.00 89 CYS A N 1
ATOM 671 C CA . CYS A 1 89 ? 6.491 8.119 0.241 1.00 91.00 89 CYS A CA 1
ATOM 672 C C . CYS A 1 89 ? 7.840 8.714 0.671 1.00 91.00 89 CYS A C 1
ATOM 674 O O . CYS A 1 89 ? 8.149 8.667 1.858 1.00 91.00 89 CYS A O 1
ATOM 676 N N . ASP A 1 90 ? 8.601 9.298 -0.255 1.00 89.81 90 ASP A N 1
ATOM 677 C CA . ASP A 1 90 ? 9.852 10.021 0.016 1.00 89.81 90 ASP A CA 1
ATOM 678 C C . ASP A 1 90 ? 9.631 11.535 0.259 1.00 89.81 90 ASP A C 1
ATOM 680 O O . ASP A 1 90 ? 10.598 12.303 0.301 1.00 89.81 90 ASP A O 1
ATOM 684 N N . ASP A 1 91 ? 8.368 11.977 0.354 1.00 83.25 91 ASP A N 1
ATOM 685 C CA . ASP A 1 91 ? 7.950 13.384 0.489 1.00 83.25 91 ASP A CA 1
ATOM 686 C C . ASP A 1 91 ? 8.607 14.322 -0.546 1.00 83.25 91 ASP A C 1
ATOM 688 O O . ASP A 1 91 ? 8.945 15.476 -0.271 1.00 83.25 91 ASP A O 1
ATOM 692 N N . GLN A 1 92 ? 8.797 13.819 -1.767 1.00 80.12 92 GLN A N 1
ATOM 693 C CA . GLN A 1 92 ? 9.314 14.599 -2.883 1.00 80.12 92 GLN A CA 1
ATOM 694 C C . GLN A 1 92 ? 8.196 15.428 -3.522 1.00 80.12 92 GLN A C 1
ATOM 696 O O . GLN A 1 92 ? 7.034 15.016 -3.581 1.00 80.12 92 GLN A O 1
ATOM 701 N N . ALA A 1 93 ? 8.559 16.601 -4.045 1.00 71.62 93 ALA A N 1
ATOM 702 C CA . ALA A 1 93 ? 7.637 17.412 -4.829 1.00 71.62 93 ALA A CA 1
ATOM 703 C C . ALA A 1 93 ? 7.144 16.619 -6.052 1.00 71.62 93 ALA A C 1
ATOM 705 O O . ALA A 1 93 ? 7.942 15.961 -6.724 1.00 71.62 93 ALA A O 1
ATOM 706 N N . ASP A 1 94 ? 5.838 16.687 -6.339 1.00 69.50 94 ASP A N 1
ATOM 707 C CA . ASP A 1 94 ? 5.273 16.060 -7.537 1.00 69.50 94 ASP A CA 1
ATOM 708 C C . ASP A 1 94 ? 5.993 16.626 -8.773 1.00 69.50 94 ASP A C 1
ATOM 710 O O . ASP A 1 94 ? 6.009 17.849 -8.951 1.00 69.50 94 ASP A O 1
ATOM 714 N N . PRO A 1 95 ? 6.562 15.779 -9.651 1.00 65.38 95 PRO A N 1
ATOM 715 C CA . PRO A 1 95 ? 7.177 16.240 -10.890 1.00 65.38 95 PRO A CA 1
ATOM 716 C C . PRO A 1 95 ? 6.184 16.861 -11.895 1.00 65.38 95 PRO A C 1
ATOM 718 O O . PRO A 1 95 ? 6.566 17.146 -13.028 1.00 65.38 95 PRO A O 1
ATOM 721 N N . GLY A 1 96 ? 4.917 17.062 -11.518 1.00 64.69 96 GLY A N 1
ATOM 722 C CA . GLY A 1 96 ? 3.858 17.609 -12.367 1.00 64.69 96 GLY A CA 1
ATOM 723 C C . GLY A 1 96 ? 3.177 16.546 -13.226 1.00 64.69 96 GLY A C 1
ATOM 724 O O . GLY A 1 96 ? 2.487 16.879 -14.185 1.00 64.69 96 GLY A O 1
ATOM 725 N N . ILE A 1 97 ? 3.381 15.272 -12.890 1.00 67.31 97 ILE A N 1
ATOM 726 C CA . ILE A 1 97 ? 2.826 14.118 -13.608 1.00 67.31 97 ILE A CA 1
ATOM 727 C C . ILE A 1 97 ? 1.597 13.535 -12.900 1.00 67.31 97 ILE A C 1
ATOM 729 O O . ILE A 1 97 ? 0.919 12.691 -13.476 1.00 67.31 97 ILE A O 1
ATOM 733 N N . GLY A 1 98 ? 1.278 13.987 -11.678 1.00 69.81 98 GLY A N 1
ATOM 734 C CA . GLY A 1 98 ? 0.081 13.556 -10.947 1.00 69.81 98 GLY A CA 1
ATOM 735 C C . GLY A 1 98 ? 0.201 12.154 -10.348 1.00 69.81 98 GLY A C 1
ATOM 736 O O . GLY A 1 98 ? -0.807 11.492 -10.102 1.00 69.81 98 GLY A O 1
ATOM 737 N N . LEU A 1 99 ? 1.433 11.682 -10.133 1.00 72.19 99 LEU A N 1
ATOM 738 C CA . LEU A 1 99 ? 1.721 10.383 -9.522 1.00 72.19 99 LEU A CA 1
ATOM 739 C C . LEU A 1 99 ? 2.122 10.488 -8.047 1.00 72.19 99 LEU A C 1
ATOM 741 O O . LEU A 1 99 ? 2.464 9.471 -7.460 1.00 72.19 99 LEU A O 1
ATOM 745 N N . SER A 1 100 ? 2.063 11.657 -7.403 1.00 81.56 100 SER A N 1
ATOM 746 C CA . SER A 1 100 ? 2.435 11.804 -5.982 1.00 81.56 100 SER A CA 1
ATOM 747 C C . SER A 1 100 ? 1.309 11.405 -5.006 1.00 81.56 100 SER A C 1
ATOM 749 O O . SER A 1 100 ? 1.027 12.086 -4.022 1.00 81.56 100 SER A O 1
ATOM 751 N N . SER A 1 101 ? 0.619 10.295 -5.283 1.00 87.06 101 SER A N 1
ATOM 752 C CA . SER A 1 101 ? -0.461 9.784 -4.434 1.00 87.06 101 SER A CA 1
ATOM 753 C C . SER A 1 101 ? 0.059 8.729 -3.454 1.00 87.06 101 SER A C 1
ATOM 755 O O . SER A 1 101 ? 0.690 7.746 -3.847 1.00 87.06 101 SER A O 1
ATOM 757 N N . LYS A 1 102 ? -0.248 8.921 -2.168 1.00 90.25 102 LYS A N 1
ATOM 758 C CA . LYS A 1 102 ? -0.070 7.930 -1.103 1.00 90.25 102 LYS A CA 1
ATOM 759 C C . LYS A 1 102 ? -1.340 7.792 -0.291 1.00 90.25 102 LYS A C 1
ATOM 761 O O . LYS A 1 102 ? -2.170 8.699 -0.252 1.00 90.25 102 LYS A O 1
ATOM 766 N N . VAL A 1 103 ? -1.471 6.645 0.351 1.00 89.50 103 VAL A N 1
ATOM 767 C CA . VAL A 1 103 ? -2.536 6.385 1.301 1.00 89.50 103 VAL A CA 1
ATOM 768 C C . VAL A 1 103 ? -2.330 7.332 2.485 1.00 89.50 103 VAL A C 1
ATOM 770 O O . VAL A 1 103 ? -1.254 7.350 3.084 1.00 89.50 103 VAL A O 1
ATOM 773 N N . ALA A 1 104 ? -3.343 8.139 2.796 1.00 85.31 104 ALA A N 1
ATOM 774 C CA . ALA A 1 104 ? -3.266 9.176 3.818 1.00 85.31 104 ALA A CA 1
ATOM 775 C C . ALA A 1 104 ? -4.461 9.084 4.769 1.00 85.31 104 ALA A C 1
ATOM 777 O O . ALA A 1 104 ? -5.604 8.923 4.335 1.00 85.31 104 ALA A O 1
ATOM 778 N N . PHE A 1 105 ? -4.187 9.231 6.065 1.00 77.12 105 PHE A N 1
ATOM 779 C CA . PHE A 1 105 ? -5.208 9.279 7.109 1.00 77.12 105 PHE A CA 1
ATOM 780 C C . PHE A 1 105 ? -4.944 10.446 8.034 1.00 77.12 105 PHE A C 1
ATOM 782 O O . PHE A 1 105 ? -3.822 10.641 8.508 1.00 77.12 105 PHE A O 1
ATOM 789 N N . ASP A 1 106 ? -6.004 11.185 8.331 1.00 71.81 106 ASP A N 1
ATOM 790 C CA . ASP A 1 106 ? -5.950 12.228 9.335 1.00 71.81 106 ASP A CA 1
ATOM 791 C C . ASP A 1 106 ? -5.929 11.584 10.720 1.00 71.81 106 ASP A C 1
ATOM 793 O O . ASP A 1 106 ? -6.850 10.866 11.112 1.00 71.81 106 ASP A O 1
ATOM 797 N N . ASN A 1 107 ? -4.880 11.885 11.487 1.00 68.81 107 ASN A N 1
ATOM 798 C CA . ASN A 1 107 ? -4.802 11.568 12.912 1.00 68.81 107 ASN A CA 1
ATOM 799 C C . ASN A 1 107 ? -4.789 10.059 13.262 1.00 68.81 107 ASN A C 1
ATOM 801 O O . ASN A 1 107 ? -5.066 9.702 14.408 1.00 68.81 107 ASN A O 1
ATOM 805 N N . GLN A 1 108 ? -4.447 9.184 12.308 1.00 73.19 108 GLN A N 1
ATOM 806 C CA . GLN A 1 108 ? -4.259 7.742 12.518 1.00 73.19 108 GLN A CA 1
ATOM 807 C C . GLN A 1 108 ? -2.918 7.272 11.961 1.00 73.19 108 GLN A C 1
ATOM 809 O O . GLN A 1 108 ? -2.474 7.716 10.903 1.00 73.19 108 GLN A O 1
ATOM 814 N N . GLN A 1 109 ? -2.276 6.354 12.682 1.00 79.38 109 GLN A N 1
ATOM 815 C CA . GLN A 1 109 ? -1.032 5.731 12.248 1.00 79.38 109 GLN A CA 1
ATOM 816 C C . GLN A 1 109 ? -1.346 4.337 11.721 1.00 79.38 109 GLN A C 1
ATOM 818 O O . GLN A 1 109 ? -1.678 3.437 12.489 1.00 79.38 109 GLN A O 1
ATOM 823 N N . MET A 1 110 ? -1.239 4.169 10.407 1.00 85.31 110 MET A N 1
ATOM 824 C CA . MET A 1 110 ? -1.378 2.865 9.767 1.00 85.31 110 MET A CA 1
ATOM 825 C C . MET A 1 110 ? -0.010 2.222 9.593 1.00 85.31 110 MET A C 1
ATOM 827 O O . MET A 1 110 ? 0.981 2.900 9.319 1.00 85.31 110 MET A O 1
ATOM 831 N N . GLN A 1 111 ? 0.019 0.903 9.738 1.00 89.94 111 GLN A N 1
ATOM 832 C CA . GLN A 1 111 ? 1.186 0.080 9.502 1.00 89.94 111 GLN A CA 1
ATOM 833 C C . GLN A 1 111 ? 0.949 -0.848 8.316 1.00 89.94 111 GLN A C 1
ATOM 835 O O . GLN A 1 111 ? -0.048 -1.574 8.282 1.00 89.94 111 GLN A O 1
ATOM 840 N N . PHE A 1 112 ? 1.898 -0.854 7.382 1.00 92.38 112 PHE A N 1
ATOM 841 C CA . PHE A 1 112 ? 1.888 -1.747 6.226 1.00 92.38 112 PHE A CA 1
ATOM 842 C C . PHE A 1 112 ? 2.990 -2.797 6.356 1.00 92.38 112 PHE A C 1
ATOM 844 O O . PHE A 1 112 ? 4.112 -2.489 6.764 1.00 92.38 112 PHE A O 1
ATOM 851 N N . GLN A 1 113 ? 2.671 -4.044 6.021 1.00 92.75 113 GLN A N 1
ATOM 852 C CA . GLN A 1 113 ? 3.626 -5.150 5.984 1.00 92.75 113 GLN A CA 1
ATOM 853 C C . GLN A 1 113 ? 3.441 -5.928 4.690 1.00 92.75 113 GLN A C 1
ATOM 855 O O . GLN A 1 113 ? 2.320 -6.294 4.353 1.00 92.75 113 GLN A O 1
ATOM 860 N N . VAL A 1 114 ? 4.533 -6.162 3.968 1.00 93.19 114 VAL A N 1
ATOM 861 C CA . VAL A 1 114 ? 4.512 -6.878 2.691 1.00 93.19 114 VAL A CA 1
ATOM 862 C C . VAL A 1 114 ? 5.059 -8.279 2.885 1.00 93.19 114 VAL A C 1
ATOM 864 O O . VAL A 1 114 ? 6.139 -8.464 3.442 1.00 93.19 114 VAL A O 1
ATOM 867 N N . GLU A 1 115 ? 4.322 -9.254 2.378 1.00 91.69 115 GLU A N 1
ATOM 868 C CA . GLU A 1 115 ? 4.754 -10.635 2.233 1.00 91.69 115 GLU A CA 1
ATOM 869 C C . GLU A 1 115 ? 4.747 -10.993 0.744 1.00 91.69 115 GLU A C 1
ATOM 871 O O . GLU A 1 115 ? 3.776 -10.718 0.034 1.00 91.69 115 GLU A O 1
ATOM 876 N N . ALA A 1 116 ? 5.834 -11.591 0.265 1.00 89.12 116 ALA A N 1
ATOM 877 C CA . ALA A 1 116 ? 6.003 -12.023 -1.119 1.00 89.12 116 ALA A CA 1
ATOM 878 C C . ALA A 1 116 ? 6.975 -13.220 -1.180 1.00 89.12 116 ALA A C 1
ATOM 880 O O . ALA A 1 116 ? 7.643 -13.513 -0.180 1.00 89.12 116 ALA A O 1
ATOM 881 N N . PRO A 1 117 ? 7.086 -13.920 -2.324 1.00 84.69 117 PRO A N 1
ATOM 882 C CA . PRO A 1 117 ? 8.128 -14.923 -2.540 1.00 84.69 117 PRO A CA 1
ATOM 883 C C . PRO A 1 117 ? 9.538 -14.347 -2.327 1.00 84.69 117 PRO A C 1
ATOM 885 O O . PRO A 1 117 ? 9.769 -13.162 -2.544 1.00 84.69 117 PRO A O 1
ATOM 888 N N . ALA A 1 118 ? 10.509 -15.186 -1.954 1.00 78.25 118 ALA A N 1
ATOM 889 C CA . ALA A 1 118 ? 11.867 -14.741 -1.602 1.00 78.25 118 ALA A CA 1
ATOM 890 C C . ALA A 1 118 ? 12.635 -14.017 -2.732 1.00 78.25 118 ALA A C 1
ATOM 892 O O . ALA A 1 118 ? 13.633 -13.354 -2.464 1.00 78.25 118 ALA A O 1
ATOM 893 N N . SER A 1 119 ? 12.193 -14.157 -3.983 1.00 75.38 119 SER A N 1
ATOM 894 C CA . SER A 1 119 ? 12.758 -13.491 -5.162 1.00 75.38 119 SER A CA 1
ATOM 895 C C . SER A 1 119 ? 12.239 -12.064 -5.386 1.00 75.38 119 SER A C 1
ATOM 897 O O . SER A 1 119 ? 12.785 -11.355 -6.228 1.00 75.38 119 SER A O 1
ATOM 899 N N . ALA A 1 120 ? 11.189 -11.651 -4.674 1.00 83.88 120 ALA A N 1
ATOM 900 C CA . ALA A 1 120 ? 10.509 -10.376 -4.866 1.00 83.88 120 ALA A CA 1
ATOM 901 C C . ALA A 1 120 ? 11.034 -9.282 -3.920 1.00 83.88 120 ALA A C 1
ATOM 903 O O . ALA A 1 120 ? 11.330 -9.535 -2.751 1.00 83.88 120 ALA A O 1
ATOM 904 N N . ASP A 1 121 ? 11.102 -8.038 -4.409 1.00 86.00 121 ASP A N 1
ATOM 905 C CA . ASP A 1 121 ? 11.381 -6.869 -3.565 1.00 86.00 121 ASP A CA 1
ATOM 906 C C . ASP A 1 121 ? 10.150 -6.563 -2.698 1.00 86.00 121 ASP A C 1
ATOM 908 O O . ASP A 1 121 ? 9.034 -6.445 -3.204 1.00 86.00 121 ASP A O 1
ATOM 912 N N . LEU A 1 122 ? 10.359 -6.457 -1.384 1.00 89.56 122 LEU A N 1
ATOM 913 C CA . LEU A 1 122 ? 9.314 -6.219 -0.381 1.00 89.56 122 LEU A CA 1
ATOM 914 C C . LEU A 1 122 ? 9.038 -4.731 -0.131 1.00 89.56 122 LEU A C 1
ATOM 916 O O . LEU A 1 122 ? 8.069 -4.391 0.542 1.00 89.56 122 LEU A O 1
ATOM 920 N N . SER A 1 123 ? 9.910 -3.850 -0.619 1.00 90.00 123 SER A N 1
ATOM 921 C CA . SER A 1 123 ? 9.886 -2.414 -0.333 1.00 90.00 123 SER A CA 1
ATOM 922 C C . SER A 1 123 ? 9.446 -1.582 -1.529 1.00 90.00 123 SER A C 1
ATOM 924 O O . SER A 1 123 ? 8.717 -0.601 -1.372 1.00 90.00 123 SER A O 1
ATOM 926 N N . ASN A 1 124 ? 9.881 -1.978 -2.724 1.00 91.81 124 ASN A N 1
ATOM 927 C CA . ASN A 1 124 ? 9.620 -1.272 -3.965 1.00 91.81 124 ASN A CA 1
ATOM 928 C C . ASN A 1 124 ? 9.131 -2.265 -5.013 1.00 91.81 124 ASN A C 1
ATOM 930 O O . ASN A 1 124 ? 9.884 -3.091 -5.511 1.00 91.81 124 ASN A O 1
ATOM 934 N N . ILE A 1 125 ? 7.856 -2.158 -5.356 1.00 91.94 125 ILE A N 1
ATOM 935 C CA . ILE A 1 125 ? 7.204 -2.980 -6.364 1.00 91.94 125 ILE A CA 1
ATOM 936 C C . ILE A 1 125 ? 7.172 -2.162 -7.654 1.00 91.94 125 ILE A C 1
ATOM 938 O O . ILE A 1 125 ? 6.516 -1.118 -7.741 1.00 91.94 125 ILE A O 1
ATOM 942 N N . THR A 1 126 ? 7.915 -2.612 -8.657 1.00 90.88 126 THR A N 1
ATOM 943 C CA . THR A 1 126 ? 7.873 -2.058 -10.012 1.00 90.88 126 THR A CA 1
ATOM 944 C C . THR A 1 126 ? 6.886 -2.841 -10.864 1.00 90.88 126 THR A C 1
ATOM 946 O O . THR A 1 126 ? 6.619 -4.013 -10.611 1.00 90.88 126 THR A O 1
ATOM 949 N N . PHE A 1 127 ? 6.317 -2.181 -11.871 1.00 89.62 127 PHE A N 1
ATOM 950 C CA . PHE A 1 127 ? 5.398 -2.806 -12.815 1.00 89.62 127 PHE A CA 1
ATOM 951 C C . PHE A 1 127 ? 5.956 -2.730 -14.236 1.00 89.62 127 PHE A C 1
ATOM 953 O O . PHE A 1 127 ? 6.585 -1.737 -14.629 1.00 89.62 127 P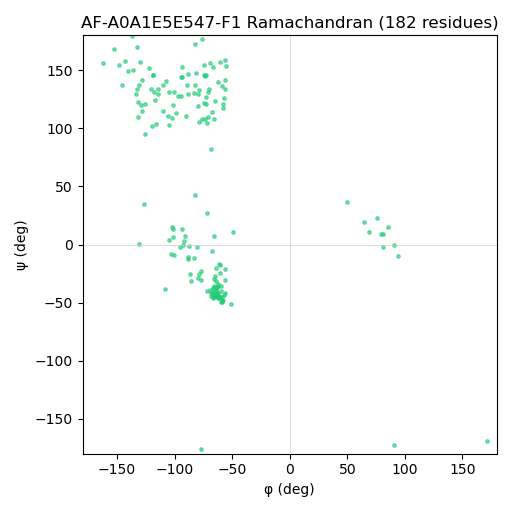HE A O 1
ATOM 960 N N . ASP A 1 128 ? 5.679 -3.765 -15.022 1.00 88.00 128 ASP A N 1
ATOM 961 C CA . ASP A 1 128 ? 5.948 -3.760 -16.453 1.00 88.00 128 ASP A CA 1
ATOM 962 C C . ASP A 1 128 ? 4.907 -2.917 -17.222 1.00 88.00 128 ASP A C 1
ATOM 964 O O . ASP A 1 128 ? 3.947 -2.379 -16.662 1.00 88.00 128 ASP A O 1
ATOM 968 N N . LEU A 1 129 ? 5.086 -2.790 -18.540 1.00 89.12 129 LEU A N 1
ATOM 969 C CA . LEU A 1 129 ? 4.165 -2.055 -19.422 1.00 89.12 129 LEU A CA 1
ATOM 970 C C . LEU A 1 129 ? 2.780 -2.715 -19.570 1.00 89.12 129 LEU A C 1
ATOM 972 O O . LEU A 1 129 ? 1.900 -2.131 -20.198 1.00 89.12 129 LEU A O 1
ATOM 976 N N . PHE A 1 130 ? 2.576 -3.903 -18.998 1.00 89.19 130 PHE A 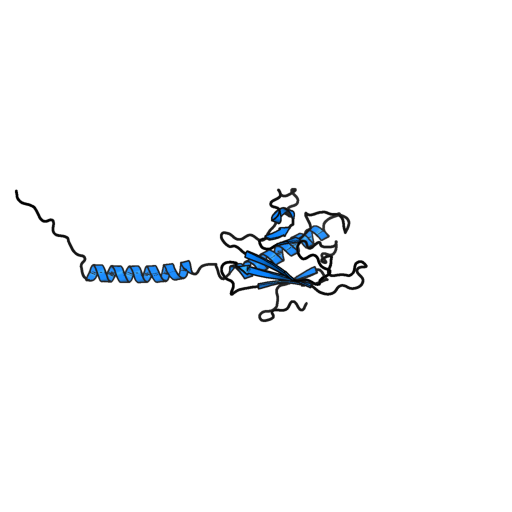N 1
ATOM 977 C CA . PHE A 1 130 ? 1.293 -4.601 -18.930 1.00 89.19 130 PHE A CA 1
ATOM 978 C C . PHE A 1 130 ? 0.665 -4.531 -17.527 1.00 89.19 130 PHE A C 1
ATOM 980 O O . PHE A 1 130 ? -0.385 -5.127 -17.300 1.00 89.19 130 PHE A O 1
ATOM 987 N N . GLY A 1 131 ? 1.283 -3.807 -16.585 1.00 89.81 131 GLY A N 1
ATOM 988 C CA . GLY A 1 131 ? 0.793 -3.653 -15.215 1.00 89.81 131 GLY A CA 1
ATOM 989 C C . GLY A 1 131 ? 1.097 -4.841 -14.297 1.00 89.81 131 GLY A C 1
ATOM 990 O O . GLY A 1 131 ? 0.603 -4.874 -13.167 1.00 89.81 131 GLY A O 1
ATOM 991 N N . ARG A 1 132 ? 1.913 -5.802 -14.744 1.00 90.44 132 ARG A N 1
ATOM 992 C CA . ARG A 1 132 ? 2.330 -6.961 -13.947 1.00 90.44 132 ARG A CA 1
ATOM 993 C C . ARG A 1 132 ? 3.495 -6.570 -13.043 1.00 90.44 132 ARG A C 1
ATOM 995 O O . ARG A 1 132 ? 4.392 -5.863 -13.504 1.00 90.44 132 ARG A O 1
ATOM 1002 N N . PRO A 1 133 ? 3.500 -6.989 -11.771 1.00 90.88 133 PRO A N 1
ATOM 1003 C CA . PRO A 1 133 ? 4.595 -6.672 -10.872 1.00 90.88 133 PRO A CA 1
ATOM 1004 C C . PRO A 1 133 ? 5.864 -7.437 -11.268 1.00 90.88 133 PRO A C 1
ATOM 1006 O O . PRO A 1 133 ? 5.837 -8.646 -11.509 1.00 90.88 133 PRO A O 1
ATOM 1009 N N . GLU A 1 134 ? 6.987 -6.733 -11.313 1.00 86.06 134 GLU A N 1
ATOM 1010 C CA . GLU A 1 134 ? 8.298 -7.335 -11.535 1.00 86.06 134 GLU A CA 1
ATOM 1011 C C . GLU A 1 134 ? 8.743 -8.077 -10.254 1.00 86.06 134 GLU A C 1
ATOM 1013 O O . GLU A 1 134 ? 8.420 -7.669 -9.141 1.00 86.06 134 GLU A O 1
ATOM 1018 N N . GLY A 1 135 ? 9.449 -9.205 -10.393 1.00 82.50 135 GLY A N 1
ATOM 1019 C CA . GLY A 1 135 ? 9.915 -10.025 -9.257 1.00 82.50 135 GLY A CA 1
ATOM 1020 C C . GLY A 1 135 ? 8.999 -11.188 -8.842 1.00 82.50 135 GLY A C 1
ATOM 1021 O O . GLY A 1 135 ? 9.435 -12.060 -8.089 1.00 82.50 135 GLY A O 1
ATOM 1022 N N . LEU A 1 136 ? 7.770 -11.261 -9.377 1.00 87.69 136 LEU A N 1
ATOM 1023 C CA . LEU A 1 136 ? 6.894 -12.449 -9.285 1.00 87.69 136 LEU A CA 1
ATOM 1024 C C . LEU A 1 136 ? 7.025 -13.405 -10.481 1.00 87.69 136 LEU A C 1
ATOM 1026 O O . LEU A 1 136 ? 6.346 -14.431 -10.550 1.00 87.69 136 LEU A O 1
ATOM 1030 N N . CYS A 1 137 ? 7.878 -13.056 -11.436 1.00 82.19 137 CYS A N 1
ATOM 1031 C CA . CYS A 1 137 ? 8.224 -13.897 -12.566 1.00 82.19 137 CYS A CA 1
ATOM 1032 C C . CYS A 1 137 ? 9.732 -14.136 -12.580 1.00 82.19 137 CYS A C 1
ATOM 1034 O O . CYS A 1 137 ? 10.498 -13.281 -12.128 1.00 82.19 137 CYS A O 1
ATOM 1036 N N . ASP A 1 138 ? 10.149 -15.271 -13.137 1.00 80.31 138 ASP A N 1
ATOM 1037 C CA . ASP A 1 138 ? 11.559 -15.532 -13.429 1.00 80.31 138 ASP A CA 1
ATOM 1038 C C . ASP A 1 138 ? 12.145 -14.436 -14.337 1.00 80.31 138 ASP A C 1
ATOM 1040 O O . ASP A 1 138 ? 11.412 -13.750 -15.054 1.00 80.31 138 ASP A O 1
ATOM 1044 N N . ALA A 1 139 ? 13.474 -14.283 -14.345 1.00 73.62 139 ALA A N 1
ATOM 1045 C CA . ALA A 1 139 ? 14.164 -13.241 -15.118 1.00 73.62 139 ALA A CA 1
ATOM 1046 C C . ALA A 1 139 ? 13.831 -13.273 -16.626 1.00 73.62 139 ALA A C 1
ATOM 1048 O O . ALA A 1 139 ? 13.794 -12.227 -17.272 1.00 73.62 139 ALA A O 1
ATOM 1049 N N . ASP A 1 140 ? 13.534 -14.461 -17.160 1.00 73.44 140 ASP A N 1
ATOM 1050 C CA . ASP A 1 140 ? 13.144 -14.677 -18.558 1.00 73.44 140 ASP A CA 1
ATOM 1051 C C . ASP A 1 140 ? 11.624 -14.530 -18.798 1.00 73.44 140 ASP A C 1
ATOM 1053 O O . ASP A 1 140 ? 11.146 -14.695 -19.921 1.00 73.44 140 ASP A O 1
ATOM 1057 N N . GLY A 1 141 ? 10.837 -14.255 -17.750 1.00 73.44 141 GLY A N 1
ATOM 1058 C CA . GLY A 1 141 ? 9.379 -14.091 -17.801 1.00 73.44 141 GLY A CA 1
ATOM 1059 C C . GLY A 1 141 ? 8.592 -15.372 -18.108 1.00 73.44 141 GLY A C 1
ATOM 1060 O O . GLY A 1 141 ? 7.397 -15.304 -18.392 1.00 73.44 141 GLY A O 1
ATOM 1061 N N . SER A 1 142 ? 9.250 -16.533 -18.086 1.00 75.19 142 SER A N 1
ATOM 1062 C CA . SER A 1 142 ? 8.715 -17.832 -18.516 1.00 75.19 142 SER A CA 1
ATOM 1063 C C . SER A 1 142 ? 7.772 -18.481 -17.500 1.00 75.19 142 SER A C 1
ATOM 1065 O O . SER A 1 142 ? 6.835 -19.178 -17.888 1.00 75.19 142 SER A O 1
ATOM 1067 N N . HIS A 1 143 ? 7.986 -18.232 -16.209 1.00 80.31 143 HIS A N 1
ATOM 1068 C CA . HIS A 1 143 ? 7.131 -18.700 -15.128 1.00 80.31 143 HIS A CA 1
ATOM 1069 C C . HIS A 1 143 ? 6.818 -17.535 -14.188 1.00 80.31 143 HIS A C 1
ATOM 1071 O O . HIS A 1 143 ? 7.718 -16.884 -13.664 1.00 80.31 143 HIS A O 1
ATOM 1077 N N . CYS A 1 144 ? 5.526 -17.263 -14.012 1.00 85.06 144 CYS A N 1
ATOM 1078 C CA . CYS A 1 144 ? 5.001 -16.183 -13.184 1.00 85.06 144 CYS A CA 1
ATOM 1079 C C . CYS A 1 144 ? 4.125 -16.786 -12.090 1.00 85.06 144 CYS A C 1
ATOM 1081 O O . CYS A 1 144 ? 2.976 -17.153 -12.348 1.00 85.06 144 CYS A O 1
ATOM 1083 N N . ALA A 1 145 ? 4.655 -16.886 -10.876 1.00 81.06 145 ALA A N 1
ATOM 1084 C CA . ALA A 1 145 ? 3.984 -17.532 -9.758 1.00 81.06 145 ALA A CA 1
ATOM 1085 C C . ALA A 1 145 ? 4.115 -16.706 -8.476 1.00 81.06 145 ALA A C 1
ATOM 1087 O O . ALA A 1 145 ? 5.101 -16.010 -8.249 1.00 81.06 145 ALA A O 1
ATOM 1088 N N . GLY A 1 146 ? 3.106 -16.817 -7.615 1.00 86.19 146 GLY A N 1
ATOM 1089 C CA . GLY A 1 146 ? 3.041 -16.076 -6.362 1.00 86.19 146 GLY A CA 1
ATOM 1090 C C . GLY A 1 146 ? 2.341 -14.726 -6.489 1.00 86.19 146 GLY A C 1
ATOM 1091 O O . GLY A 1 146 ? 1.707 -14.403 -7.496 1.00 86.19 146 GLY A O 1
ATOM 1092 N N . GLN A 1 147 ? 2.418 -13.968 -5.401 1.00 91.00 147 GLN A N 1
ATOM 1093 C CA . GLN A 1 147 ? 1.633 -12.761 -5.175 1.00 91.00 147 GLN A CA 1
ATOM 1094 C C . GLN A 1 147 ? 2.259 -11.920 -4.064 1.00 91.00 147 GLN A C 1
ATOM 1096 O O . GLN A 1 147 ? 2.938 -12.450 -3.182 1.00 91.00 147 GLN A O 1
ATOM 1101 N N . TYR A 1 148 ? 1.968 -10.627 -4.080 1.00 92.69 148 TYR A N 1
AT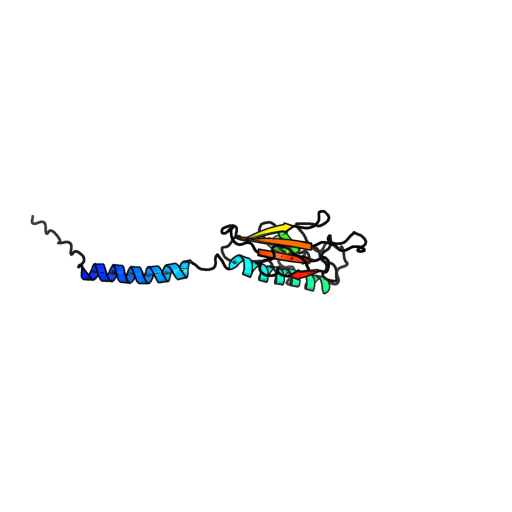OM 1102 C CA . TYR A 1 148 ? 2.182 -9.744 -2.944 1.00 92.69 148 TYR A CA 1
ATOM 1103 C C . TYR A 1 148 ? 0.949 -9.755 -2.048 1.00 92.69 148 TYR A C 1
ATOM 1105 O O . TYR A 1 148 ? -0.159 -9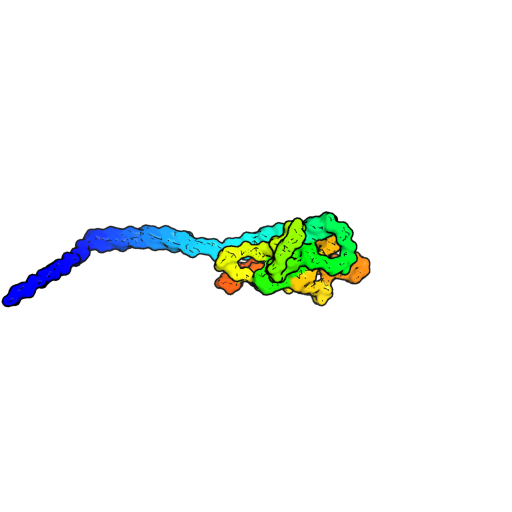.517 -2.528 1.00 92.69 148 TYR A O 1
ATOM 1113 N N . LYS A 1 149 ? 1.147 -9.968 -0.748 1.00 93.75 149 LYS A N 1
ATOM 1114 C CA . LYS A 1 149 ? 0.145 -9.721 0.291 1.00 93.75 149 LYS A CA 1
ATOM 1115 C C . LYS A 1 149 ? 0.594 -8.520 1.111 1.00 93.75 149 LYS A C 1
ATOM 1117 O O . LYS A 1 149 ? 1.621 -8.571 1.782 1.00 93.75 149 LYS A O 1
ATOM 1122 N N . ILE A 1 150 ? -0.172 -7.438 1.048 1.00 94.19 150 ILE A N 1
ATOM 1123 C CA . ILE A 1 150 ? 0.091 -6.208 1.790 1.00 94.19 150 ILE A CA 1
ATOM 1124 C C . ILE A 1 150 ? -0.901 -6.132 2.944 1.00 94.19 150 ILE A C 1
ATOM 1126 O O . ILE A 1 150 ? -2.065 -5.793 2.743 1.00 94.19 150 ILE A O 1
ATOM 1130 N N . THR A 1 151 ? -0.440 -6.445 4.147 1.00 93.00 151 THR A N 1
ATOM 1131 C CA . THR A 1 151 ? -1.222 -6.359 5.380 1.00 93.00 151 THR A CA 1
ATOM 1132 C C . THR A 1 151 ? -1.266 -4.917 5.867 1.00 93.00 151 THR A C 1
ATOM 1134 O O . THR A 1 151 ? -0.233 -4.265 6.004 1.00 93.00 151 THR A O 1
ATOM 1137 N N . ILE A 1 152 ? -2.470 -4.440 6.154 1.00 91.69 152 ILE A N 1
ATOM 1138 C CA . ILE A 1 152 ? -2.802 -3.101 6.621 1.00 91.69 152 ILE A CA 1
ATOM 1139 C C . ILE A 1 152 ? -3.409 -3.235 8.014 1.00 91.69 152 ILE A C 1
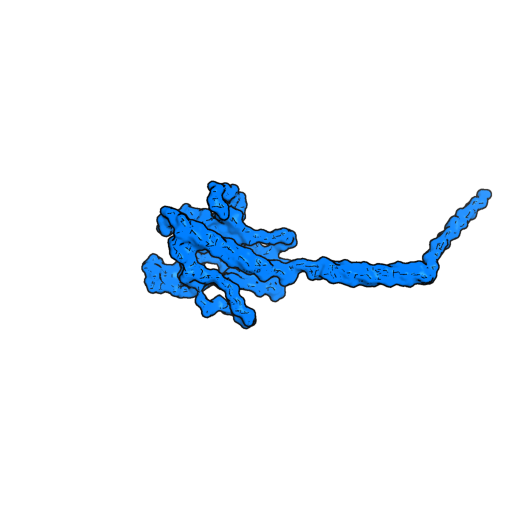ATOM 1141 O O . ILE A 1 152 ? -4.403 -3.937 8.209 1.00 91.69 152 ILE A O 1
ATOM 1145 N N . LYS A 1 153 ? -2.829 -2.541 8.986 1.00 88.81 153 LYS A N 1
ATOM 1146 C CA . LYS A 1 153 ? -3.319 -2.525 10.368 1.00 88.81 153 LYS A CA 1
ATOM 1147 C C . LYS A 1 153 ? -3.204 -1.132 10.964 1.00 88.81 153 LYS A C 1
ATOM 1149 O O . LYS A 1 153 ? -2.298 -0.381 10.607 1.00 88.81 153 LYS A O 1
ATOM 1154 N N . ASP A 1 154 ? -4.112 -0.796 11.867 1.00 86.25 154 ASP A N 1
ATOM 1155 C CA . ASP A 1 154 ? -3.986 0.409 12.683 1.00 86.25 154 ASP A CA 1
ATOM 1156 C C . ASP A 1 154 ? -2.986 0.124 13.818 1.00 86.25 154 ASP A C 1
ATOM 1158 O O . ASP A 1 154 ? -3.041 -0.919 14.471 1.00 86.25 154 ASP A O 1
ATOM 1162 N N . VAL A 1 155 ? -2.037 1.030 14.055 1.00 81.75 155 VAL A N 1
ATOM 1163 C CA . VAL A 1 155 ? -1.053 0.899 15.144 1.00 81.75 155 VAL A CA 1
ATOM 1164 C C . VAL A 1 155 ? -1.735 0.936 16.517 1.00 81.75 155 VAL A C 1
ATOM 1166 O O . VAL A 1 155 ? -1.266 0.304 17.463 1.00 81.75 155 VAL A O 1
ATOM 1169 N N . THR A 1 156 ? -2.841 1.671 16.636 1.00 77.25 156 THR A N 1
ATOM 1170 C CA . THR A 1 156 ? -3.591 1.862 17.886 1.00 77.25 156 THR A CA 1
ATOM 1171 C C . THR A 1 156 ? -4.627 0.768 18.135 1.00 77.25 156 THR A C 1
ATOM 1173 O O . THR A 1 156 ? -4.955 0.493 19.290 1.00 77.25 156 THR A O 1
ATOM 1176 N N . ASN A 1 157 ? -5.109 0.114 17.074 1.00 71.06 157 ASN A N 1
ATOM 1177 C CA . ASN A 1 157 ? -6.059 -0.990 17.142 1.00 71.06 157 ASN A CA 1
ATOM 1178 C C . ASN A 1 157 ? -5.504 -2.213 16.400 1.00 71.06 157 ASN A C 1
ATOM 1180 O O . ASN A 1 157 ? -5.660 -2.365 15.193 1.00 71.06 157 ASN A O 1
ATOM 1184 N N . THR A 1 158 ? -4.866 -3.106 17.154 1.00 66.25 158 THR A N 1
ATOM 1185 C CA . THR A 1 158 ? -4.203 -4.308 16.627 1.00 66.25 158 THR A CA 1
ATOM 1186 C C . THR A 1 158 ? -5.154 -5.472 16.350 1.00 66.25 158 THR A C 1
ATOM 1188 O O . THR A 1 158 ? -4.700 -6.526 15.908 1.00 66.25 158 THR A O 1
ATOM 1191 N N . VAL A 1 159 ? -6.451 -5.314 16.635 1.00 67.62 159 VAL A N 1
ATOM 1192 C CA . VAL A 1 159 ? -7.447 -6.390 16.520 1.00 67.62 159 VAL A CA 1
ATOM 1193 C C . VAL A 1 159 ? -7.996 -6.491 15.097 1.00 67.62 159 VAL A C 1
ATOM 1195 O O . VAL A 1 159 ? -8.314 -7.586 14.641 1.00 67.62 159 VAL A O 1
ATOM 1198 N N . GLU A 1 160 ? -8.072 -5.372 14.377 1.00 77.12 160 GLU A N 1
ATOM 1199 C CA . GLU A 1 160 ? -8.574 -5.330 13.005 1.00 77.12 160 GLU A CA 1
ATOM 1200 C C . GLU A 1 160 ? -7.416 -5.142 12.024 1.00 77.12 160 GLU A C 1
ATOM 1202 O O . GLU A 1 160 ? -6.791 -4.083 11.944 1.00 77.12 160 GLU A O 1
ATOM 1207 N N . SER A 1 161 ? -7.140 -6.193 11.255 1.00 83.38 161 SER A N 1
ATOM 1208 C CA . SER A 1 161 ? -6.236 -6.134 10.111 1.00 83.38 161 SER A CA 1
ATOM 1209 C C . SER A 1 161 ? -6.997 -6.482 8.845 1.00 83.38 161 SER A C 1
ATOM 1211 O O . SER A 1 161 ? -7.907 -7.307 8.858 1.00 83.38 161 SER A O 1
ATOM 1213 N N . THR A 1 162 ? -6.614 -5.846 7.752 1.00 88.44 162 THR A N 1
ATOM 1214 C CA . THR A 1 162 ? -7.082 -6.186 6.413 1.00 88.44 162 THR A CA 1
ATOM 1215 C C . THR A 1 162 ? -5.879 -6.267 5.494 1.00 88.44 162 THR A C 1
ATOM 1217 O O . THR A 1 162 ? -4.771 -5.906 5.886 1.00 88.44 162 THR A O 1
ATOM 1220 N N . TYR A 1 163 ? -6.047 -6.759 4.278 1.00 90.56 163 TYR A N 1
ATOM 1221 C CA . TYR A 1 163 ? -4.922 -6.894 3.369 1.00 90.56 163 TYR A CA 1
ATOM 1222 C C . TYR A 1 163 ? -5.326 -6.711 1.912 1.00 90.56 163 TYR A C 1
ATOM 1224 O O . TYR A 1 163 ? -6.479 -6.893 1.525 1.00 90.56 163 TYR A O 1
ATOM 1232 N N . VAL A 1 164 ? -4.365 -6.294 1.098 1.00 94.19 164 VAL A N 1
ATOM 1233 C CA . VAL A 1 164 ? -4.505 -6.139 -0.351 1.00 94.19 164 VAL A CA 1
ATOM 1234 C C . VAL A 1 164 ? -3.583 -7.137 -1.026 1.00 94.19 164 VAL A C 1
ATOM 1236 O O . VAL A 1 164 ? -2.420 -7.264 -0.647 1.00 94.19 164 VAL A O 1
ATOM 1239 N N . CYS A 1 165 ? -4.104 -7.827 -2.030 1.00 94.50 165 CYS A N 1
ATOM 1240 C CA . CYS A 1 165 ? -3.370 -8.818 -2.797 1.00 94.50 165 CYS A CA 1
ATOM 1241 C C . CYS A 1 165 ? -3.052 -8.277 -4.194 1.00 94.50 165 CYS A C 1
ATOM 1243 O O . CYS A 1 165 ? -3.898 -7.622 -4.813 1.00 94.50 165 CYS A O 1
ATOM 1245 N N . ILE A 1 166 ? -1.855 -8.578 -4.699 1.00 94.25 166 ILE A N 1
ATOM 1246 C CA . ILE A 1 166 ? -1.460 -8.343 -6.094 1.00 94.25 166 ILE A CA 1
ATOM 1247 C C . ILE A 1 166 ? -0.901 -9.652 -6.644 1.00 94.25 166 ILE A C 1
ATOM 1249 O O . ILE A 1 166 ? 0.142 -10.109 -6.176 1.00 94.25 166 ILE A O 1
ATOM 1253 N N . ASN A 1 167 ? -1.567 -10.258 -7.624 1.00 92.75 167 ASN A N 1
ATOM 1254 C CA . ASN A 1 167 ? -1.070 -11.494 -8.230 1.00 92.75 167 ASN A CA 1
ATOM 1255 C C . ASN A 1 167 ? -0.003 -11.228 -9.308 1.00 92.75 167 ASN A C 1
ATOM 1257 O O . ASN A 1 167 ? 0.233 -10.088 -9.719 1.00 92.75 167 ASN A O 1
ATOM 1261 N N . SER A 1 168 ? 0.624 -12.295 -9.807 1.00 90.88 168 SER A N 1
ATOM 1262 C CA . SER A 1 168 ? 1.659 -12.215 -10.849 1.00 90.88 168 SER A CA 1
ATOM 1263 C C . SER A 1 168 ? 1.175 -11.621 -12.183 1.00 90.88 168 SER A C 1
ATOM 1265 O O . SER A 1 168 ? 1.989 -11.182 -12.991 1.00 90.88 168 SER A O 1
ATOM 1267 N N . GLN A 1 169 ? -0.142 -11.551 -12.413 1.00 91.19 169 GLN A N 1
ATOM 1268 C CA . GLN A 1 169 ? -0.748 -10.911 -13.587 1.00 91.19 169 GLN A CA 1
ATOM 1269 C C . GLN A 1 169 ? -1.094 -9.429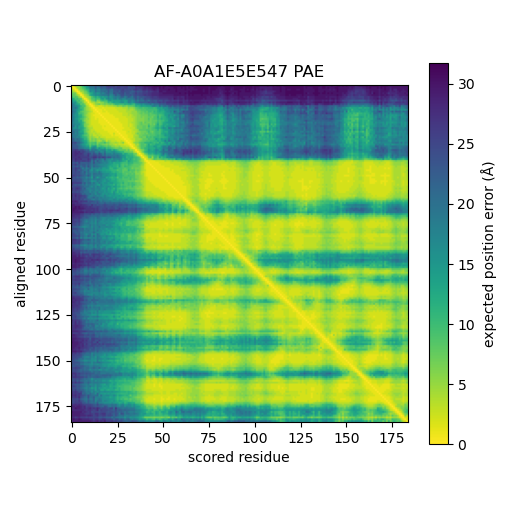 -13.360 1.00 91.19 169 GLN A C 1
ATOM 1271 O O . GLN A 1 169 ? -1.649 -8.789 -14.248 1.00 91.19 169 GLN A O 1
ATOM 1276 N N . GLY A 1 170 ? -0.777 -8.866 -12.189 1.00 91.50 170 GLY A N 1
ATOM 1277 C CA . GLY A 1 170 ? -1.073 -7.471 -11.858 1.00 91.50 170 GLY A CA 1
ATOM 1278 C C . GLY A 1 170 ? -2.507 -7.220 -11.399 1.00 91.50 170 GLY A C 1
ATOM 1279 O O . GLY A 1 170 ? -2.901 -6.065 -11.230 1.00 91.50 170 GLY A O 1
ATOM 1280 N N . PHE A 1 171 ? -3.302 -8.263 -11.157 1.00 93.19 171 PHE A N 1
ATOM 1281 C CA . PHE A 1 171 ? -4.642 -8.095 -10.613 1.00 93.19 171 PHE A CA 1
ATOM 1282 C C . PHE A 1 171 ? -4.570 -7.699 -9.137 1.00 93.19 171 PHE A C 1
ATOM 1284 O O . PHE A 1 171 ? -4.034 -8.436 -8.310 1.00 93.19 171 PHE A O 1
ATOM 1291 N N . VAL A 1 172 ? -5.135 -6.532 -8.817 1.00 95.06 172 VAL A N 1
ATOM 1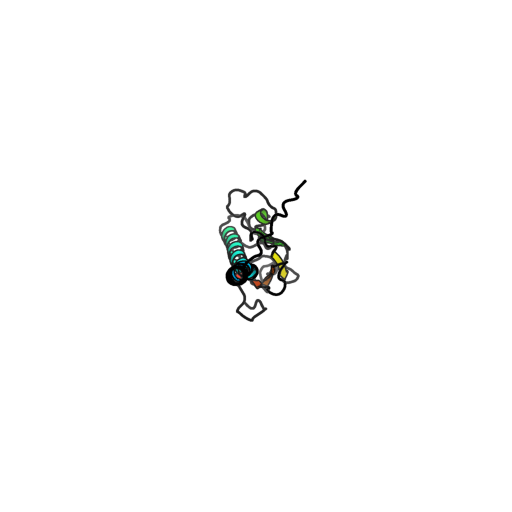292 C CA . VAL A 1 172 ? -5.197 -5.981 -7.457 1.00 95.06 172 VAL A CA 1
ATOM 1293 C C . VAL A 1 172 ? -6.586 -6.216 -6.878 1.00 95.06 172 VAL A C 1
ATOM 1295 O O . VAL A 1 172 ? -7.574 -5.701 -7.421 1.00 95.06 172 VAL A O 1
ATOM 1298 N N . TYR A 1 173 ? -6.672 -6.948 -5.769 1.00 93.12 173 TYR A N 1
ATOM 1299 C CA . TYR A 1 173 ? -7.942 -7.322 -5.152 1.00 93.12 173 TYR A CA 1
ATOM 1300 C C . TYR A 1 173 ? -7.886 -7.330 -3.627 1.00 93.12 173 TYR A C 1
ATOM 1302 O O . TYR A 1 173 ? -6.826 -7.439 -3.010 1.00 93.12 173 TYR A O 1
ATOM 1310 N N . GLN A 1 174 ? -9.069 -7.208 -3.032 1.00 91.44 174 GLN A N 1
ATOM 1311 C CA . GLN A 1 174 ? -9.287 -7.549 -1.635 1.00 91.44 174 GLN A CA 1
ATOM 1312 C C . GLN A 1 174 ? -9.661 -9.033 -1.527 1.00 91.44 174 GLN A C 1
ATOM 1314 O O . GLN A 1 174 ? -10.337 -9.550 -2.424 1.00 91.44 174 GLN A O 1
ATOM 1319 N N . PRO A 1 175 ? -9.261 -9.710 -0.450 1.00 81.31 175 PRO A N 1
ATOM 1320 C CA . PRO A 1 175 ? -9.718 -11.059 -0.151 1.00 81.31 175 PRO A CA 1
ATOM 1321 C C . PRO A 1 175 ? -11.230 -11.159 0.035 1.00 81.31 175 PRO A C 1
ATOM 1323 O O . PRO A 1 175 ? -11.911 -10.188 0.380 1.00 81.31 175 PRO A O 1
ATOM 1326 N N . ASP A 1 176 ? -11.741 -12.369 -0.168 1.00 78.31 176 ASP A N 1
ATOM 1327 C CA . ASP A 1 176 ? -13.133 -12.692 0.110 1.00 78.31 176 ASP A CA 1
ATOM 1328 C C . ASP A 1 176 ? -13.358 -12.762 1.635 1.00 78.31 176 ASP A C 1
ATOM 1330 O O . ASP A 1 176 ? -12.472 -13.153 2.396 1.00 78.31 176 ASP A O 1
ATOM 1334 N N . VAL A 1 177 ? -14.543 -12.354 2.098 1.00 69.25 177 VAL A N 1
ATOM 1335 C CA . VAL A 1 177 ? -14.856 -12.237 3.533 1.00 69.25 177 VAL A CA 1
ATOM 1336 C C . VAL A 1 177 ? -14.671 -13.588 4.236 1.00 69.25 177 VAL A C 1
ATOM 1338 O O . VAL A 1 177 ? -15.385 -14.543 3.935 1.00 69.25 177 VAL A O 1
ATOM 1341 N N . GLY A 1 178 ? -13.735 -13.657 5.188 1.00 66.44 178 GLY A N 1
ATOM 1342 C CA . GLY A 1 178 ? -13.429 -14.868 5.963 1.00 66.44 178 GLY A CA 1
ATOM 1343 C C . GLY A 1 178 ? -12.339 -15.769 5.370 1.00 66.44 178 GLY A C 1
ATOM 1344 O O . GLY A 1 178 ? -12.007 -16.780 5.984 1.00 66.44 178 GLY A O 1
ATOM 1345 N N . SER A 1 179 ? -11.768 -15.411 4.216 1.00 68.44 179 SER A N 1
ATOM 1346 C CA . SER A 1 179 ? -10.456 -15.911 3.801 1.00 68.44 179 SER A CA 1
ATOM 1347 C C . SER A 1 179 ? -9.388 -14.963 4.339 1.00 68.44 179 SER A C 1
ATOM 1349 O O . SER A 1 179 ? -9.571 -13.751 4.250 1.00 68.44 179 SER A O 1
ATOM 1351 N N . ASP A 1 180 ? -8.286 -15.504 4.867 1.00 66.50 180 ASP A N 1
ATOM 1352 C CA . ASP A 1 180 ? -7.050 -14.769 5.209 1.00 66.50 180 ASP A CA 1
ATOM 1353 C C . ASP A 1 180 ? -5.949 -14.968 4.142 1.00 66.50 180 ASP A C 1
ATOM 1355 O O . ASP A 1 180 ? -4.773 -14.653 4.349 1.00 66.50 180 ASP A O 1
ATOM 1359 N N . ILE A 1 181 ? -6.337 -15.516 2.985 1.00 74.69 181 ILE A N 1
ATOM 1360 C CA . ILE A 1 181 ? -5.429 -15.971 1.942 1.00 74.69 181 ILE A CA 1
ATOM 1361 C C . ILE A 1 181 ? -5.708 -15.225 0.635 1.00 74.69 181 ILE A C 1
ATOM 1363 O O . ILE A 1 181 ? -6.845 -15.080 0.177 1.00 74.69 181 ILE A O 1
ATOM 1367 N N . CYS A 1 182 ? -4.632 -14.758 0.012 1.00 81.12 182 CYS A N 1
ATOM 1368 C CA . CYS A 1 182 ? -4.643 -14.339 -1.378 1.00 81.12 182 CYS A CA 1
ATOM 1369 C C . CYS A 1 182 ? -4.652 -15.618 -2.247 1.00 81.12 182 CYS A C 1
ATOM 1371 O O . CYS A 1 182 ? -3.660 -16.328 -2.281 1.00 81.12 182 CYS A O 1
ATOM 1373 N N . ASP A 1 183 ? -5.767 -15.954 -2.900 1.00 71.88 183 ASP A N 1
ATOM 1374 C CA . ASP A 1 183 ? -5.900 -17.208 -3.679 1.00 71.88 183 ASP A CA 1
ATOM 1375 C C . ASP A 1 183 ? -6.377 -16.964 -5.132 1.00 71.88 183 ASP A C 1
ATOM 1377 O O . ASP A 1 183 ? -7.160 -17.746 -5.674 1.00 71.88 183 ASP A O 1
ATOM 1381 N N . LYS A 1 184 ? -5.968 -15.857 -5.776 1.00 63.94 184 LYS A N 1
ATOM 1382 C CA . LYS A 1 184 ? -6.408 -15.496 -7.145 1.00 63.94 184 LYS A CA 1
ATOM 1383 C C . LYS A 1 184 ? -5.261 -15.190 -8.102 1.00 63.94 184 LYS A C 1
ATOM 1385 O O . LYS A 1 184 ? -4.180 -14.761 -7.655 1.00 63.94 184 LYS A O 1
#

Foldseek 3Di:
DDDDDDDDDDDDPVRVVVVVVVVVVVVVVVVVVVPDDPPVPQVVLLVLLLVQLVVLLVVLLVDPDDPPPPDQLSKFFAAQQWTAGRCLVVVHDDPPSPRNDIRDDDPFGKTKFKDWPPQDDRGIWHAHSQQFTPRQADPVNPDRFIWIWIKIDTPVDRPDIFIWIQGRNNDIDGDDPPDPDDDD

InterPro domains:
  IPR012902 Prokaryotic N-terminal methylation site [PF07963] (6-28)
  IPR012902 Prokaryotic N-terminal methylation site [TIGR02532] (8-31)
  IPR045584 Pilin-like [SSF54523] (11-96)

Organism: NCBI:txid1188252

Radius of gyration: 26.51 Å; Cα contacts (8 Å, |Δi|>4): 293; chains: 1; bounding box: 50×63×87 Å

pLDDT: mean 82.73, std 11.59, range [44.53, 96.5]

Secondary structure (DSSP, 8-state):
---------PPPHHHHHHHHHHHHHHHHHHHHHHS-STTTHHHHHHHHHHHHHHHHHHHHHH--PPTT---GGGPEEEETTEEEEHHHHTTPPP-SSS---B---TT--EEEEEE--TTS-SSEE-B-TTSPBTTSB-TTSS-B--EEEEEEEESS-TT-EEEEEEETT--EEPPPTT--S---

Nearest PDB structures (foldseek):
  4ipv-assembly2_B  TM=5.153E-01  e=1.538E-02  Pseudomonas aeruginosa
  6dlg-assembly1_A  TM=5.008E-01  e=5.276E+00  Mus musculus